Protein AF-0000000086706052 (afdb_homodimer)

Solvent-accessible surface area (backbone atoms only — not comparable to full-atom values): 15128 Å² total; per-residue (Å²): 116,70,63,62,52,41,53,46,50,51,53,48,52,36,67,32,92,38,29,40,37,28,24,38,87,80,41,23,27,74,40,58,23,44,38,38,25,72,51,69,72,46,49,49,87,79,43,56,69,35,41,52,60,76,77,36,67,82,40,58,58,72,64,50,47,55,56,50,47,49,17,51,74,66,67,35,70,39,76,44,44,38,86,81,43,46,46,75,64,90,26,75,38,90,44,82,75,84,50,77,46,89,42,40,25,20,33,39,39,38,38,49,33,54,48,96,84,65,50,48,54,31,35,37,39,38,40,37,79,38,38,59,52,52,49,51,57,56,63,73,98,116,70,64,62,50,42,53,44,52,51,53,47,52,36,67,32,93,40,28,40,38,28,25,39,88,82,40,25,26,73,40,59,23,43,38,37,24,72,51,70,72,48,49,48,86,78,42,57,68,36,42,52,57,76,76,37,68,81,39,58,58,71,65,49,48,55,55,48,47,49,16,52,73,67,67,35,70,40,75,45,44,38,85,80,44,46,46,73,64,91,23,75,38,88,42,85,77,85,43,79,45,89,43,39,27,21,32,40,40,37,36,49,33,55,47,98,83,65,49,50,55,32,35,37,39,37,41,36,80,37,37,61,51,52,50,50,58,56,62,75,97

pLDDT: mean 88.88, std 12.42, range [42.78, 98.25]

Organism: NCBI:txid218936

Secondary structure (DSSP, 8-state):
-HHHHHHHHHHHHHH-SSEEEEEETT-BEEEE-HHHHHHH---HHHHTTSBHHHH-TTS-HHHHHHHHHHHHHH---EEE-TTT-S-SS------SSS---SS--EEEEEEEEE-TTS-EEEEEEEEEE-HHHHHHHHH--/-HHHHHHHHHHHHHH-SSEEEEEETT-BEEEE-HHHHHHH---HHHHTTSBHHHH-TTS-HHHHHHHHHHHHHH---EEE-TTT-S-SS------SSS---SS--EEEEEEEEE-TTS-EEEEEEEEEE-HHHHHHHHH--

Sequence (282 aa):
MEIREFHWLMNIIQNLDVGLVILDTDYRIRVWNGFMESHSGRLTHEVQGGSLFELFPEVDRKWFERKANMVFKLNNRAFSTWEQKPYLLRFSNYRPITGAAPHMYQNLTLVPLADFNGEVTHIAIMIYDVTDEAMLASGKQMEIREFHWLMNIIQNLDVGLVILDTDYRIRVWNGFMESHSGRLTHEVQGGSLFELFPEVDRKWFERKANMVFKLNNRAFSTWEQKPYLLRFSNYRPITGAAPHMYQNLTLVPLADFNGEVTHIAIMIYDVTDEAMLASGKQ

Radius of gyration: 19.05 Å; Cα contacts (8 Å, |Δi|>4): 510; chains: 2; bounding box: 52×51×39 Å

Structure (mmCIF, N/CA/C/O backbone):
data_AF-0000000086706052-model_v1
#
loop_
_entity.id
_entity.type
_entity.pdbx_description
1 polymer 'PAS domain-containing protein'
#
loop_
_atom_site.group_PDB
_atom_site.id
_atom_site.type_symbol
_atom_site.label_atom_id
_atom_site.label_alt_id
_atom_site.label_comp_id
_atom_site.label_asym_id
_atom_site.label_entity_id
_atom_site.label_seq_id
_atom_site.pdbx_PDB_ins_code
_atom_site.Cartn_x
_atom_site.Cartn_y
_atom_site.Cartn_z
_atom_site.occupancy
_atom_site.B_iso_or_equiv
_atom_site.auth_seq_id
_atom_site.auth_comp_id
_atom_site.auth_asym_id
_atom_site.auth_atom_id
_atom_site.pdbx_PDB_model_num
ATOM 1 N N . MET A 1 1 ? -22.672 4.977 3.34 1 50.28 1 MET A N 1
ATOM 2 C CA . MET A 1 1 ? -21.344 5.258 3.889 1 50.28 1 MET A CA 1
ATOM 3 C C . MET A 1 1 ? -20.344 4.199 3.451 1 50.28 1 MET A C 1
ATOM 5 O O . MET A 1 1 ? -19.234 4.527 3.043 1 50.28 1 MET A O 1
ATOM 9 N N . GLU A 1 2 ? -20.906 2.939 3.217 1 64.88 2 GLU A N 1
ATOM 10 C CA . GLU A 1 2 ? -20.078 1.762 2.984 1 64.88 2 GLU A CA 1
ATOM 11 C C . GLU A 1 2 ? -19.578 1.712 1.542 1 64.88 2 GLU A C 1
ATOM 13 O O . GLU A 1 2 ? -18.406 1.415 1.292 1 64.88 2 GLU A O 1
ATOM 18 N N . ILE A 1 3 ? -20.469 2.379 0.673 1 66.19 3 ILE A N 1
ATOM 19 C CA . ILE A 1 3 ? -20.125 2.264 -0.741 1 66.19 3 ILE A CA 1
ATOM 20 C C . ILE A 1 3 ? -19.031 3.277 -1.094 1 66.19 3 ILE A C 1
ATOM 22 O O . ILE A 1 3 ? -18.094 2.963 -1.835 1 66.19 3 ILE A O 1
ATOM 26 N N . ARG A 1 4 ? -19.203 4.469 -0.523 1 75.81 4 ARG A N 1
ATOM 27 C CA . ARG A 1 4 ? -18.219 5.516 -0.789 1 75.81 4 ARG A CA 1
ATOM 28 C C . ARG A 1 4 ? -16.844 5.109 -0.292 1 75.81 4 ARG A C 1
ATOM 30 O O . ARG A 1 4 ? -15.836 5.305 -0.989 1 75.81 4 ARG A O 1
ATOM 37 N N . GLU A 1 5 ? -16.797 4.516 0.847 1 77.94 5 GLU A N 1
ATOM 38 C CA . GLU A 1 5 ? -15.531 4.078 1.436 1 77.94 5 GLU A CA 1
ATOM 39 C C . GLU A 1 5 ? -14.875 2.992 0.587 1 77.94 5 GLU A C 1
ATOM 41 O O . GLU A 1 5 ? -13.648 2.963 0.449 1 77.94 5 GLU A O 1
ATOM 46 N N . PHE A 1 6 ? -15.797 2.227 0.027 1 81 6 PHE A N 1
ATOM 47 C CA . PHE A 1 6 ? -15.273 1.171 -0.831 1 81 6 PHE A CA 1
ATOM 48 C C . PHE A 1 6 ? -14.602 1.759 -2.066 1 81 6 PHE A C 1
ATOM 50 O O . PHE A 1 6 ? -13.523 1.312 -2.465 1 81 6 PHE A O 1
ATOM 57 N N . HIS A 1 7 ? -15.219 2.715 -2.623 1 82.38 7 HIS A N 1
ATOM 58 C CA . HIS A 1 7 ? -14.68 3.363 -3.812 1 82.38 7 HIS A CA 1
ATOM 59 C C . HIS A 1 7 ? -13.336 4.02 -3.52 1 82.38 7 HIS A C 1
ATOM 61 O O . HIS A 1 7 ? -12.398 3.904 -4.312 1 82.38 7 HIS A O 1
ATOM 67 N N . TRP A 1 8 ? -13.203 4.629 -2.377 1 85.25 8 TRP A N 1
ATOM 68 C CA . TRP A 1 8 ? -11.953 5.266 -1.967 1 85.25 8 TRP A CA 1
ATOM 69 C C . TRP A 1 8 ? -10.844 4.23 -1.806 1 85.25 8 TRP A C 1
ATOM 71 O O . TRP A 1 8 ? -9.711 4.453 -2.236 1 85.25 8 TRP A O 1
ATOM 81 N N . LEU A 1 9 ? -11.258 3.143 -1.168 1 85.44 9 LEU A N 1
ATOM 82 C CA . LEU A 1 9 ? -10.258 2.113 -0.885 1 85.44 9 LEU A CA 1
ATOM 83 C C . LEU A 1 9 ? -9.734 1.495 -2.178 1 85.44 9 LEU A C 1
ATOM 85 O O . LEU A 1 9 ? -8.539 1.248 -2.311 1 85.44 9 LEU A O 1
ATOM 89 N N . MET A 1 10 ? -10.641 1.321 -3.062 1 85.06 10 MET A N 1
ATOM 90 C CA . MET A 1 10 ? -10.25 0.758 -4.352 1 85.06 10 MET A CA 1
ATOM 91 C C . MET A 1 10 ? -9.336 1.716 -5.105 1 85.06 10 MET A C 1
ATOM 93 O O . MET A 1 10 ? -8.359 1.29 -5.727 1 85.06 10 MET A O 1
ATOM 97 N N . ASN A 1 11 ? -9.703 2.99 -5.07 1 86.88 11 ASN A N 1
ATOM 98 C CA . ASN A 1 11 ? -8.867 4 -5.711 1 86.88 11 ASN A CA 1
ATOM 99 C C . ASN A 1 11 ? -7.465 4.023 -5.113 1 86.88 11 ASN A C 1
ATOM 101 O O . ASN A 1 11 ? -6.477 4.125 -5.844 1 86.88 11 ASN A O 1
ATOM 105 N N . ILE A 1 12 ? -7.391 3.875 -3.883 1 89.31 12 ILE A N 1
ATOM 106 C CA . ILE A 1 12 ? -6.113 3.883 -3.178 1 89.31 12 ILE A CA 1
ATOM 107 C C . ILE A 1 12 ? -5.281 2.68 -3.611 1 89.31 12 ILE A C 1
ATOM 109 O O . ILE A 1 12 ? -4.105 2.822 -3.953 1 89.31 12 ILE A O 1
ATOM 113 N N . ILE A 1 13 ? -5.871 1.521 -3.623 1 89.81 13 ILE A N 1
ATOM 114 C CA . ILE A 1 13 ? -5.195 0.276 -3.973 1 89.81 13 ILE A CA 1
ATOM 115 C C . ILE A 1 13 ? -4.652 0.364 -5.398 1 89.81 13 ILE A C 1
ATOM 117 O O . ILE A 1 13 ? -3.547 -0.104 -5.676 1 89.81 13 ILE A O 1
ATOM 121 N N . GLN A 1 14 ? -5.426 1.004 -6.219 1 88.62 14 GLN A N 1
ATOM 122 C CA . GLN A 1 14 ? -5.035 1.101 -7.621 1 88.62 14 GLN A CA 1
ATOM 123 C C . GLN A 1 14 ? -3.848 2.041 -7.801 1 88.62 14 GLN A C 1
ATOM 125 O O . GLN A 1 14 ? -3.055 1.877 -8.727 1 88.62 14 GLN A O 1
ATOM 130 N N . ASN A 1 15 ? -3.65 2.959 -6.891 1 88.12 15 ASN A N 1
ATOM 131 C CA . ASN A 1 15 ? -2.627 3.986 -7.055 1 88.12 15 ASN A CA 1
ATOM 132 C C . ASN A 1 15 ? -1.422 3.725 -6.156 1 88.12 15 ASN A C 1
ATOM 134 O O . ASN A 1 15 ? -0.45 4.48 -6.176 1 88.12 15 ASN A O 1
ATOM 138 N N . LEU A 1 16 ? -1.465 2.672 -5.453 1 90.81 16 LEU A N 1
ATOM 139 C CA . LEU A 1 16 ? -0.395 2.287 -4.539 1 90.81 16 LEU A CA 1
ATOM 140 C C . LEU A 1 16 ? 0.864 1.899 -5.309 1 90.81 16 LEU A C 1
ATOM 142 O O . LEU A 1 16 ? 0.786 1.213 -6.328 1 90.81 16 LEU A O 1
ATOM 146 N N . ASP A 1 17 ? 2.043 2.387 -4.848 1 91.5 17 ASP A N 1
ATOM 147 C CA . ASP A 1 17 ? 3.303 1.962 -5.449 1 91.5 17 ASP A CA 1
ATOM 148 C C . ASP A 1 17 ? 3.766 0.629 -4.863 1 91.5 17 ASP A C 1
ATOM 150 O O . ASP A 1 17 ? 4.938 0.475 -4.508 1 91.5 17 ASP A O 1
ATOM 154 N N . VAL A 1 18 ? 2.939 -0.199 -4.539 1 94.94 18 VAL A N 1
ATOM 155 C CA . VAL A 1 18 ? 3.098 -1.585 -4.109 1 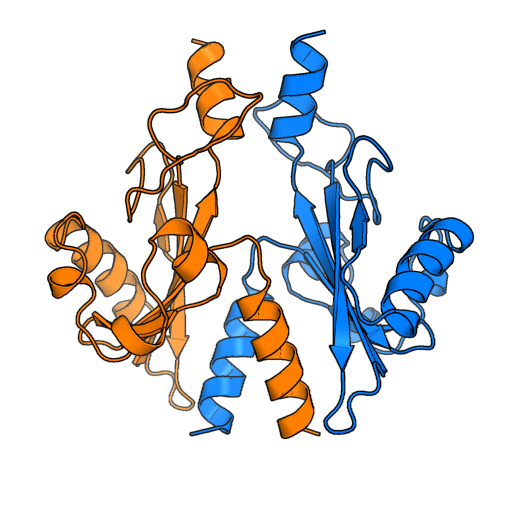94.94 18 VAL A CA 1
ATOM 156 C C . VAL A 1 18 ? 2.234 -2.498 -4.977 1 94.94 18 VAL A C 1
ATOM 158 O O . VAL A 1 18 ? 1.059 -2.211 -5.215 1 94.94 18 VAL A O 1
ATOM 161 N N . GLY A 1 19 ? 2.82 -3.475 -5.516 1 96.25 19 GLY A N 1
ATOM 162 C CA . GLY A 1 19 ? 2.014 -4.43 -6.254 1 96.25 19 GLY A CA 1
ATOM 163 C C . GLY A 1 19 ? 1.03 -5.184 -5.383 1 96.25 19 GLY A C 1
ATOM 164 O O . GLY A 1 19 ? 1.366 -5.59 -4.266 1 96.25 19 GLY A O 1
ATOM 165 N N . LEU A 1 20 ? -0.115 -5.359 -5.859 1 96.38 20 LEU A N 1
ATOM 166 C CA . LEU A 1 20 ? -1.126 -6.109 -5.121 1 96.38 20 LEU A CA 1
ATOM 167 C C . LEU A 1 20 ? -1.818 -7.121 -6.027 1 96.38 20 LEU A C 1
ATOM 169 O O . LEU A 1 20 ? -2.385 -6.754 -7.059 1 96.38 20 LEU A O 1
ATOM 173 N N . VAL A 1 21 ? -1.772 -8.336 -5.586 1 97.12 21 VAL A N 1
ATOM 174 C CA . VAL A 1 21 ? -2.479 -9.445 -6.23 1 97.12 21 VAL A CA 1
ATOM 175 C C . VAL A 1 21 ? -3.295 -10.211 -5.195 1 97.12 21 VAL A C 1
ATOM 177 O O . VAL A 1 21 ? -2.785 -10.555 -4.125 1 97.12 21 VAL A O 1
ATOM 180 N N . ILE A 1 22 ? -4.52 -10.406 -5.48 1 95.88 22 ILE A N 1
ATOM 181 C CA . ILE A 1 22 ? -5.336 -11.266 -4.625 1 95.88 22 ILE A CA 1
ATOM 182 C C . ILE A 1 22 ? -5.672 -12.555 -5.367 1 95.88 22 ILE A C 1
ATOM 184 O O . ILE A 1 22 ? -6.121 -12.516 -6.516 1 95.88 22 ILE A O 1
ATOM 188 N N . LEU A 1 23 ? -5.449 -13.641 -4.719 1 97.06 23 LEU A N 1
ATOM 189 C CA . LEU A 1 23 ? -5.719 -14.961 -5.289 1 97.06 23 LEU A CA 1
ATOM 190 C C . LEU A 1 23 ? -6.738 -15.719 -4.445 1 97.06 23 LEU A C 1
ATOM 192 O O . LEU A 1 23 ? -6.75 -15.594 -3.219 1 97.06 23 LEU A O 1
ATOM 196 N N . ASP A 1 24 ? -7.547 -16.453 -5.129 1 95.31 24 ASP A N 1
ATOM 197 C CA . ASP A 1 24 ? -8.375 -17.406 -4.395 1 95.31 24 ASP A CA 1
ATOM 198 C C . ASP A 1 24 ? -7.613 -18.719 -4.141 1 95.31 24 ASP A C 1
ATOM 200 O O . ASP A 1 24 ? -6.41 -18.797 -4.402 1 95.31 24 ASP A O 1
ATOM 204 N N . THR A 1 25 ? -8.258 -19.75 -3.613 1 94.81 25 THR A N 1
ATOM 205 C CA . THR A 1 25 ? -7.617 -21 -3.201 1 94.81 25 THR A CA 1
ATOM 206 C C . THR A 1 25 ? -7.148 -21.797 -4.418 1 94.81 25 THR A C 1
ATOM 208 O O . THR A 1 25 ? -6.34 -22.703 -4.289 1 94.81 25 THR A O 1
ATOM 211 N N . ASP A 1 26 ? -7.664 -21.438 -5.605 1 96.88 26 ASP A N 1
ATOM 212 C CA . ASP A 1 26 ? -7.238 -22.094 -6.84 1 96.88 26 ASP A CA 1
ATOM 213 C C . ASP A 1 26 ? -6.176 -21.266 -7.559 1 96.88 26 ASP A C 1
ATOM 215 O O . ASP A 1 26 ? -5.867 -21.516 -8.727 1 96.88 26 ASP A O 1
ATOM 219 N N . TYR A 1 27 ? -5.688 -20.234 -6.918 1 97.88 27 TYR A N 1
ATOM 220 C CA . TYR A 1 27 ? -4.633 -19.359 -7.41 1 97.88 27 TYR A CA 1
ATOM 221 C C . TYR A 1 27 ? -5.09 -18.594 -8.648 1 97.88 27 TYR A C 1
ATOM 223 O O . TYR A 1 27 ? -4.297 -18.344 -9.555 1 97.88 27 TYR A O 1
ATOM 231 N N . ARG A 1 28 ? -6.406 -18.344 -8.664 1 97.94 28 ARG A N 1
ATOM 232 C CA . ARG A 1 28 ? -6.941 -17.453 -9.695 1 97.94 28 ARG A CA 1
ATOM 233 C C . ARG A 1 28 ? -6.906 -16 -9.242 1 97.94 28 ARG A C 1
ATOM 235 O O . ARG A 1 28 ? -7.219 -15.695 -8.094 1 97.94 28 ARG A O 1
ATOM 242 N N . ILE A 1 29 ? -6.586 -15.164 -10.133 1 97.69 29 ILE A N 1
ATOM 243 C CA . ILE A 1 29 ? -6.379 -13.75 -9.836 1 97.69 29 ILE A CA 1
ATOM 244 C C . ILE A 1 29 ? -7.727 -13.055 -9.68 1 97.69 29 ILE A C 1
ATOM 246 O O . ILE A 1 29 ? -8.57 -13.109 -10.57 1 97.69 29 ILE A O 1
ATOM 250 N N . ARG A 1 30 ? -7.875 -12.367 -8.57 1 94 30 ARG A N 1
ATOM 251 C CA . ARG A 1 30 ? -9.117 -11.656 -8.281 1 94 30 ARG A CA 1
ATOM 252 C C . ARG A 1 30 ? -8.906 -10.148 -8.305 1 94 30 ARG A C 1
ATOM 254 O O . ARG A 1 30 ? -9.82 -9.391 -8.641 1 94 30 ARG A O 1
ATOM 261 N N . VAL A 1 31 ? -7.773 -9.781 -7.891 1 92.88 31 VAL A N 1
ATOM 262 C CA . VAL A 1 31 ? -7.391 -8.375 -7.934 1 92.88 31 VAL A CA 1
ATOM 263 C C . VAL A 1 31 ? -5.992 -8.242 -8.539 1 92.88 31 VAL A C 1
ATOM 265 O O . VAL A 1 31 ? -5.109 -9.055 -8.266 1 92.88 31 VAL A O 1
ATOM 268 N N . TRP A 1 32 ? -5.883 -7.32 -9.352 1 95.94 32 TRP A N 1
ATOM 269 C CA . TRP A 1 32 ? -4.672 -6.906 -10.062 1 95.94 32 TRP A CA 1
ATOM 270 C C . TRP A 1 32 ? -4.57 -5.387 -10.117 1 95.94 32 TRP A C 1
ATOM 272 O O . TRP A 1 32 ? -5.281 -4.738 -10.891 1 95.94 32 TRP A O 1
ATOM 282 N N . ASN A 1 33 ? -3.725 -4.809 -9.227 1 95.44 33 ASN A N 1
ATOM 283 C CA . ASN A 1 33 ? -3.824 -3.357 -9.094 1 95.44 33 ASN A CA 1
ATOM 284 C C . ASN A 1 33 ? -2.99 -2.637 -10.148 1 95.44 33 ASN A C 1
ATOM 286 O O . ASN A 1 33 ? -2.342 -3.275 -10.977 1 95.44 33 ASN A O 1
ATOM 290 N N . GLY A 1 34 ? -3.016 -1.374 -10.219 1 94.56 34 GLY A N 1
ATOM 291 C CA . GLY A 1 34 ? -2.377 -0.543 -11.227 1 94.56 34 GLY A CA 1
ATOM 292 C C . GLY A 1 34 ? -0.88 -0.772 -11.32 1 94.56 34 GLY A C 1
ATOM 293 O O . GLY A 1 34 ? -0.325 -0.81 -12.422 1 94.56 34 GLY A O 1
ATOM 294 N N . PHE A 1 35 ? -0.242 -0.921 -10.195 1 94.38 35 PHE A N 1
ATOM 295 C CA . PHE A 1 35 ? 1.182 -1.236 -10.172 1 94.38 35 PHE A CA 1
ATOM 296 C C . PHE A 1 35 ? 1.474 -2.486 -10.992 1 94.38 35 PHE A C 1
ATOM 298 O O . PHE A 1 35 ? 2.404 -2.5 -11.805 1 94.38 35 PHE A O 1
ATOM 305 N N . MET A 1 36 ? 0.649 -3.48 -10.766 1 96.56 36 MET A N 1
ATOM 306 C CA . MET A 1 36 ? 0.824 -4.734 -11.492 1 96.56 36 MET A CA 1
ATOM 307 C C . MET A 1 36 ? 0.604 -4.523 -12.984 1 96.56 36 MET A C 1
ATOM 309 O O . MET A 1 36 ? 1.358 -5.047 -13.812 1 96.56 36 MET A O 1
ATOM 313 N N . GLU A 1 37 ? -0.354 -3.797 -13.359 1 95.88 37 GLU A N 1
ATOM 314 C CA . GLU A 1 37 ? -0.607 -3.508 -14.766 1 95.88 37 GLU A CA 1
ATOM 315 C C . GLU A 1 37 ? 0.589 -2.814 -15.414 1 95.88 37 GLU A C 1
ATOM 317 O O . GLU A 1 37 ? 1.057 -3.23 -16.469 1 95.88 37 GLU A O 1
ATOM 322 N N . SER A 1 38 ? 1.071 -1.844 -14.75 1 93.31 38 SER A N 1
ATOM 323 C CA . SER A 1 38 ? 2.133 -0.998 -15.289 1 93.31 38 SER A CA 1
ATOM 324 C C . SER A 1 38 ? 3.434 -1.776 -15.445 1 93.31 38 SER A C 1
ATOM 326 O O . SER A 1 38 ? 4.168 -1.577 -16.406 1 93.31 38 SER A O 1
ATOM 328 N N . HIS A 1 39 ? 3.676 -2.684 -14.5 1 94.12 39 HIS A N 1
ATOM 329 C CA . HIS A 1 39 ? 4.98 -3.332 -14.484 1 94.12 39 HIS A CA 1
ATOM 330 C C . HIS A 1 39 ? 4.953 -4.648 -15.258 1 94.12 39 HIS A C 1
ATOM 332 O O . HIS A 1 39 ? 5.969 -5.066 -15.82 1 94.12 39 HIS A O 1
ATOM 338 N N . SER A 1 40 ? 3.867 -5.293 -15.234 1 94.25 40 SER A N 1
ATOM 339 C CA . SER A 1 40 ? 3.795 -6.578 -15.922 1 94.25 40 SER A CA 1
ATOM 340 C C . SER A 1 40 ? 3.408 -6.395 -17.391 1 94.25 40 SER A C 1
ATOM 342 O O . SER A 1 40 ? 3.586 -7.309 -18.203 1 94.25 40 SER A O 1
ATOM 344 N N . GLY A 1 41 ? 2.75 -5.258 -17.734 1 93.06 41 GLY A N 1
ATOM 345 C CA . GLY A 1 41 ? 2.234 -5.023 -19.062 1 93.06 41 GLY A CA 1
ATOM 346 C C . GLY A 1 41 ? 0.909 -5.719 -19.328 1 93.06 41 GLY A C 1
ATOM 347 O O . GLY A 1 41 ? 0.435 -5.758 -20.469 1 93.06 41 GLY A O 1
ATOM 348 N N . ARG A 1 42 ? 0.352 -6.336 -18.328 1 95.56 42 ARG A N 1
ATOM 349 C CA . ARG A 1 42 ? -0.934 -7.016 -18.438 1 95.56 42 ARG A CA 1
ATOM 350 C C . ARG A 1 42 ? -2.037 -6.227 -17.734 1 95.56 42 ARG A C 1
ATOM 352 O O . ARG A 1 42 ? -1.92 -5.891 -16.562 1 95.56 42 ARG A O 1
ATOM 359 N N . LEU A 1 43 ? -3.066 -6 -18.469 1 96.44 43 LEU A N 1
ATOM 360 C CA . LEU A 1 43 ? -4.199 -5.27 -17.906 1 96.44 43 LEU A CA 1
ATOM 361 C C . LEU A 1 43 ? -5.062 -6.18 -17.047 1 96.44 43 LEU A C 1
ATOM 363 O O . LEU A 1 43 ? -5.062 -7.398 -17.234 1 96.44 43 LEU A O 1
ATOM 367 N N . THR A 1 44 ? -5.801 -5.531 -16.172 1 94.62 44 THR A N 1
ATOM 368 C CA . THR A 1 44 ? -6.664 -6.262 -15.25 1 94.62 44 THR A CA 1
ATOM 369 C C . THR A 1 44 ? -7.598 -7.199 -16 1 94.62 44 THR A C 1
ATOM 371 O O . THR A 1 44 ? -7.73 -8.375 -15.648 1 94.62 44 THR A O 1
ATOM 374 N N . HIS A 1 45 ? -8.227 -6.734 -17 1 95.06 45 HIS A N 1
ATOM 375 C CA . HIS A 1 45 ? -9.227 -7.52 -17.719 1 95.06 45 HIS A CA 1
ATOM 376 C C . HIS A 1 45 ? -8.586 -8.711 -18.422 1 95.06 45 HIS A C 1
ATOM 378 O O . HIS A 1 45 ? -9.281 -9.68 -18.75 1 95.06 45 HIS A O 1
ATOM 384 N N . GLU A 1 46 ? -7.25 -8.703 -18.672 1 96.69 46 GLU A N 1
ATOM 385 C CA . GLU A 1 46 ? -6.535 -9.797 -19.328 1 96.69 46 GLU A CA 1
ATOM 386 C C . GLU A 1 46 ? -6.188 -10.898 -18.328 1 96.69 46 GLU A C 1
ATOM 388 O O . GLU A 1 46 ? -5.922 -12.039 -18.734 1 96.69 46 GLU A O 1
ATOM 393 N N . VAL A 1 47 ? -6.152 -10.492 -17.031 1 97.19 47 VAL A N 1
ATOM 394 C CA . VAL A 1 47 ? -5.605 -11.469 -16.094 1 97.19 47 VAL A CA 1
ATOM 395 C C . VAL A 1 47 ? -6.68 -11.883 -15.094 1 97.19 47 VAL A C 1
ATOM 397 O O . VAL A 1 47 ? -6.555 -12.922 -14.438 1 97.19 47 VAL A O 1
ATOM 400 N N . GLN A 1 48 ? -7.719 -11.133 -14.977 1 96.31 48 GLN A N 1
ATOM 401 C CA . GLN A 1 48 ? -8.75 -11.383 -13.984 1 96.31 48 GLN A CA 1
ATOM 402 C C . GLN A 1 48 ? -9.391 -12.758 -14.18 1 96.31 48 GLN A C 1
ATOM 404 O O . GLN A 1 48 ? -9.812 -13.094 -15.289 1 96.31 48 GLN A O 1
ATOM 409 N N . GLY A 1 49 ? -9.414 -13.508 -13.148 1 96.38 49 GLY A N 1
ATOM 410 C CA . GLY A 1 49 ? -10.031 -14.828 -13.195 1 96.38 49 GLY A CA 1
ATOM 411 C C . GLY A 1 49 ? -9.086 -15.898 -13.703 1 96.38 49 GLY A C 1
ATOM 412 O O . GLY A 1 49 ? -9.367 -17.094 -13.578 1 96.38 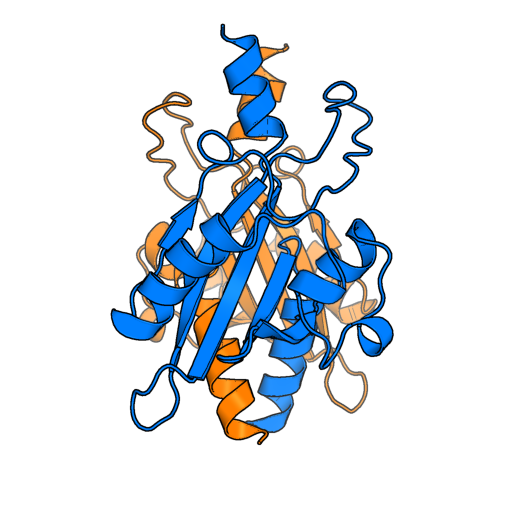49 GLY A O 1
ATOM 413 N N . GLY A 1 50 ? -7.98 -15.531 -14.258 1 97.5 50 GLY A N 1
ATOM 414 C CA . GLY A 1 50 ? -7.004 -16.484 -14.773 1 97.5 50 GLY A CA 1
ATOM 415 C C . GLY A 1 50 ? -6.098 -17.047 -13.695 1 97.5 50 GLY A C 1
ATOM 416 O O . GLY A 1 50 ? -6.008 -16.5 -12.602 1 97.5 50 GLY A O 1
ATOM 417 N N . SER A 1 51 ? -5.453 -18.172 -14.047 1 98 51 SER A N 1
ATOM 418 C CA . SER A 1 51 ? -4.488 -18.812 -13.156 1 98 51 SER A CA 1
ATOM 419 C C . SER A 1 51 ? -3.164 -18.047 -13.148 1 98 51 SER A C 1
ATOM 421 O O . SER A 1 51 ? -2.588 -17.781 -14.203 1 98 51 SER A O 1
ATOM 423 N N . LEU A 1 52 ? -2.709 -17.734 -11.922 1 98.25 52 LEU A N 1
ATOM 424 C CA . LEU A 1 52 ? -1.417 -17.062 -11.781 1 98.25 52 LEU A CA 1
ATOM 425 C C . LEU A 1 52 ? -0.335 -17.828 -12.547 1 98.25 52 LEU A C 1
ATOM 427 O O . LEU A 1 52 ? 0.447 -17.219 -13.289 1 98.25 52 LEU A O 1
ATOM 431 N N . PHE A 1 53 ? -0.401 -19.172 -12.508 1 97.94 53 PHE A N 1
ATOM 432 C CA . PHE A 1 53 ? 0.665 -20.016 -13.039 1 97.94 53 PHE A CA 1
ATOM 433 C C . PHE A 1 53 ? 0.545 -20.141 -14.555 1 97.94 53 PHE A C 1
ATOM 435 O O . PHE A 1 53 ? 1.554 -20.25 -15.258 1 97.94 53 PHE A O 1
ATOM 442 N N . GLU A 1 54 ? -0.658 -20.125 -15.031 1 97.56 54 GLU A N 1
ATOM 443 C CA . GLU A 1 54 ? -0.86 -20.203 -16.469 1 97.56 54 GLU A CA 1
ATOM 444 C C . GLU A 1 54 ? -0.504 -18.875 -17.156 1 97.56 54 GLU A C 1
ATOM 446 O O . GLU A 1 54 ? 0.098 -18.875 -18.234 1 97.56 54 GLU A O 1
ATOM 451 N N . LEU A 1 55 ? -0.793 -17.844 -16.516 1 97.44 55 LEU A N 1
ATOM 452 C CA . LEU A 1 55 ? -0.575 -16.516 -17.094 1 97.44 55 LEU A CA 1
ATOM 453 C C . LEU A 1 55 ? 0.886 -16.094 -16.953 1 97.44 55 LEU A C 1
ATOM 455 O O . LEU A 1 55 ? 1.399 -15.344 -17.781 1 97.44 55 LEU A O 1
ATOM 459 N N . PHE A 1 56 ? 1.518 -16.562 -15.93 1 97.75 56 PHE A N 1
ATOM 460 C CA . PHE A 1 56 ? 2.906 -16.219 -15.656 1 97.75 56 PHE A CA 1
ATOM 461 C C . PHE A 1 56 ? 3.725 -17.469 -15.344 1 97.75 56 PHE A C 1
ATOM 463 O O . PHE A 1 56 ? 4.082 -17.703 -14.195 1 97.75 56 PHE A O 1
ATOM 470 N N . PRO A 1 57 ? 4.113 -18.141 -16.375 1 96.88 57 PRO A N 1
ATOM 471 C CA . PRO A 1 57 ? 4.836 -19.391 -16.203 1 96.88 57 PRO A CA 1
ATOM 472 C C . PRO A 1 57 ? 6.199 -19.219 -15.547 1 96.88 57 PRO A C 1
ATOM 474 O O . PRO A 1 57 ? 6.809 -20.188 -15.094 1 96.88 57 PRO A O 1
ATOM 477 N N . GLU A 1 58 ? 6.719 -18.031 -15.422 1 96 58 GLU A N 1
ATOM 478 C CA . GLU A 1 58 ? 8 -17.75 -14.781 1 96 58 GLU A CA 1
ATOM 479 C C . GLU A 1 58 ? 7.918 -17.953 -13.273 1 96 58 GLU A C 1
ATOM 481 O O . GLU A 1 58 ? 8.945 -18.047 -12.594 1 96 58 GLU A O 1
ATOM 486 N N . VAL A 1 59 ? 6.723 -17.969 -12.742 1 97.19 59 VAL A N 1
ATOM 487 C CA . VAL A 1 59 ? 6.543 -18.172 -11.312 1 97.19 59 VAL A CA 1
ATOM 488 C C . VAL A 1 59 ? 6.902 -19.609 -10.945 1 97.19 59 VAL A C 1
ATOM 490 O O . VAL A 1 59 ? 6.449 -20.562 -11.594 1 97.19 59 VAL A O 1
ATOM 493 N N . ASP A 1 60 ? 7.73 -19.719 -9.969 1 96.94 60 ASP A N 1
ATOM 494 C CA . ASP A 1 60 ? 8.016 -21.031 -9.414 1 96.94 60 ASP A CA 1
ATOM 495 C C . ASP A 1 60 ? 6.816 -21.578 -8.633 1 96.94 60 ASP A C 1
ATOM 497 O O . ASP A 1 60 ? 6.648 -21.266 -7.449 1 96.94 60 ASP A O 1
ATOM 501 N N . ARG A 1 61 ? 6.062 -22.422 -9.305 1 97.12 61 ARG A N 1
ATOM 502 C CA . ARG A 1 61 ? 4.789 -22.875 -8.75 1 97.12 61 ARG A CA 1
ATOM 503 C C . ARG A 1 61 ? 4.992 -23.609 -7.434 1 97.12 61 ARG A C 1
ATOM 505 O O . ARG A 1 61 ? 4.297 -23.344 -6.453 1 97.12 61 ARG A O 1
ATOM 512 N N . LYS A 1 62 ? 5.879 -24.516 -7.441 1 97.25 62 LYS A N 1
ATOM 513 C CA . LYS A 1 62 ? 6.109 -25.312 -6.246 1 97.25 62 LYS A CA 1
ATOM 514 C C . LYS A 1 62 ? 6.488 -24.438 -5.055 1 97.25 62 LYS A C 1
ATOM 516 O O . LYS A 1 62 ? 5.93 -24.578 -3.967 1 97.25 62 LYS A O 1
ATOM 521 N N . TRP A 1 63 ? 7.398 -23.594 -5.242 1 97.06 63 TRP A N 1
ATOM 522 C CA . TRP A 1 63 ? 7.84 -22.688 -4.188 1 97.06 63 TRP A CA 1
ATOM 523 C C . TRP A 1 63 ? 6.684 -21.828 -3.697 1 97.06 63 TRP A C 1
ATOM 525 O O . TRP A 1 63 ? 6.465 -21.703 -2.49 1 97.06 63 TRP A O 1
ATOM 535 N N . PHE A 1 64 ? 5.961 -21.25 -4.645 1 97.88 64 PHE A N 1
ATOM 536 C CA . PHE A 1 64 ? 4.887 -20.328 -4.293 1 97.88 64 PHE A CA 1
ATOM 537 C C . PHE A 1 64 ? 3.771 -21.062 -3.549 1 97.88 64 PHE A C 1
ATOM 539 O O . PHE A 1 64 ? 3.24 -20.547 -2.559 1 97.88 64 PHE A O 1
ATOM 546 N N . GLU A 1 65 ? 3.422 -22.203 -4.039 1 97.12 65 GLU A N 1
ATOM 547 C CA . GLU A 1 65 ? 2.371 -22.984 -3.396 1 97.12 65 GLU A CA 1
ATOM 548 C C . GLU A 1 65 ? 2.734 -23.312 -1.95 1 97.12 65 GLU A C 1
ATOM 550 O O . GLU A 1 65 ? 1.873 -23.297 -1.069 1 97.12 65 GLU A O 1
ATOM 555 N N . ARG A 1 66 ? 3.955 -23.625 -1.742 1 95.5 66 ARG A N 1
ATOM 556 C CA . ARG A 1 66 ? 4.398 -23.906 -0.379 1 95.5 66 ARG A CA 1
ATOM 557 C C . ARG A 1 66 ? 4.188 -22.688 0.523 1 95.5 66 ARG A C 1
ATOM 559 O O . ARG A 1 66 ? 3.65 -22.812 1.625 1 95.5 66 ARG A O 1
ATOM 566 N N . LYS A 1 67 ? 4.629 -21.562 0.094 1 95.94 67 LYS A N 1
ATOM 567 C CA . LYS A 1 67 ? 4.477 -20.328 0.865 1 95.94 67 LYS A CA 1
ATOM 568 C C . LYS A 1 67 ? 3.004 -19.984 1.069 1 95.94 67 LYS A C 1
ATOM 570 O O . LYS A 1 67 ? 2.588 -19.656 2.18 1 95.94 67 LYS A O 1
ATOM 575 N N . ALA A 1 68 ? 2.232 -20.094 -0.014 1 96.75 68 ALA A N 1
ATOM 576 C CA . ALA A 1 68 ? 0.816 -19.734 0.014 1 96.75 68 ALA A CA 1
ATOM 577 C C . ALA A 1 68 ? 0.027 -20.703 0.897 1 96.75 68 ALA A C 1
ATOM 579 O O . ALA A 1 68 ? -0.887 -20.281 1.614 1 96.75 68 ALA A O 1
ATOM 580 N N . ASN A 1 69 ? 0.333 -21.938 0.742 1 95 69 ASN A N 1
ATOM 581 C CA . ASN A 1 69 ? -0.369 -22.953 1.528 1 95 69 ASN A CA 1
ATOM 582 C C . ASN A 1 69 ? -0.217 -22.703 3.025 1 95 69 ASN A C 1
ATOM 584 O O . ASN A 1 69 ? -1.159 -22.906 3.793 1 95 69 ASN A O 1
ATOM 588 N N . MET A 1 70 ? 0.992 -22.312 3.373 1 93.69 70 MET A N 1
ATOM 589 C CA . MET A 1 70 ? 1.226 -21.984 4.777 1 93.69 70 MET A CA 1
ATOM 590 C C . MET A 1 70 ? 0.316 -20.844 5.227 1 93.69 70 MET A C 1
ATOM 592 O O . MET A 1 70 ? -0.199 -20.859 6.348 1 93.69 70 MET A O 1
ATOM 596 N N . VAL A 1 71 ? 0.084 -19.922 4.391 1 95.19 71 VAL A N 1
ATOM 597 C CA . VAL A 1 71 ? -0.763 -18.781 4.691 1 95.19 71 VAL A CA 1
ATOM 598 C C . VAL A 1 71 ? -2.223 -19.219 4.77 1 95.19 71 VAL A C 1
ATOM 600 O O . VAL A 1 71 ? -2.938 -18.844 5.707 1 95.19 71 VAL A O 1
ATOM 603 N N . PHE A 1 72 ? -2.697 -20.062 3.857 1 93.69 72 PHE A N 1
ATOM 604 C CA . PHE A 1 72 ? -4.07 -20.547 3.826 1 93.69 72 PHE A CA 1
ATOM 605 C C . PHE A 1 72 ? -4.371 -21.391 5.059 1 93.69 72 PHE A C 1
ATOM 607 O O . PHE A 1 72 ? -5.449 -21.281 5.648 1 93.69 72 PHE A O 1
ATOM 614 N N . LYS A 1 73 ? -3.463 -22.188 5.449 1 91.31 73 LYS A N 1
ATOM 615 C CA . LYS A 1 73 ? -3.705 -23.188 6.484 1 91.31 73 LYS A CA 1
ATOM 616 C C . LYS A 1 73 ? -3.518 -22.594 7.879 1 91.31 73 LYS A C 1
ATOM 618 O O . LYS A 1 73 ? -4.273 -22.906 8.797 1 91.31 73 LYS A O 1
ATOM 623 N N . LEU A 1 74 ? -2.477 -21.734 8.047 1 88.75 74 LEU A N 1
ATOM 624 C CA . LEU A 1 74 ? -2.104 -21.281 9.383 1 88.75 74 LEU A CA 1
ATOM 625 C C . LEU A 1 74 ? -2.693 -19.906 9.68 1 88.75 74 LEU A C 1
ATOM 627 O O . LEU A 1 74 ? -2.631 -19.422 10.812 1 88.75 74 LEU A O 1
ATOM 631 N N . ASN A 1 75 ? -3.314 -19.25 8.68 1 88.38 75 ASN A N 1
ATOM 632 C CA . ASN A 1 75 ? -3.92 -17.922 8.828 1 88.38 75 ASN A CA 1
ATOM 633 C C . ASN A 1 75 ? -2.91 -16.906 9.344 1 88.38 75 ASN A C 1
ATOM 635 O O . ASN A 1 75 ? -3.225 -16.094 10.227 1 88.38 75 ASN A O 1
ATOM 639 N N . ASN A 1 76 ? -1.72 -17.125 8.922 1 91 76 ASN A N 1
ATOM 640 C CA . ASN A 1 76 ? -0.647 -16.203 9.266 1 91 76 ASN A CA 1
ATOM 641 C C . ASN A 1 76 ? -0.018 -15.586 8.023 1 91 76 ASN A C 1
ATOM 643 O O . ASN A 1 76 ? -0.066 -16.172 6.941 1 91 76 ASN A O 1
ATOM 647 N N . ARG A 1 77 ? 0.601 -14.516 8.242 1 92.75 77 ARG A N 1
ATOM 648 C CA . ARG A 1 77 ? 1.299 -13.883 7.125 1 92.75 77 ARG A CA 1
ATOM 649 C C . ARG A 1 77 ? 2.604 -14.609 6.812 1 92.75 77 ARG A C 1
ATOM 651 O O . ARG A 1 77 ? 3.203 -15.227 7.695 1 92.75 77 ARG A O 1
ATOM 658 N N . ALA A 1 78 ? 3 -14.555 5.637 1 95.31 78 ALA A N 1
ATOM 659 C CA . ALA A 1 78 ? 4.305 -15.055 5.199 1 95.31 78 ALA A CA 1
ATOM 660 C C . ALA A 1 78 ? 5.094 -13.961 4.484 1 95.31 78 ALA A C 1
ATOM 662 O O . ALA A 1 78 ? 4.512 -13.055 3.881 1 95.31 78 ALA A O 1
ATOM 663 N N . PHE A 1 79 ? 6.387 -14.102 4.629 1 94.44 79 PHE A N 1
ATOM 664 C CA . PHE A 1 79 ? 7.273 -13.109 4.035 1 94.44 79 PHE A CA 1
ATOM 665 C C . PHE A 1 79 ? 8.352 -13.781 3.189 1 94.44 79 PHE A C 1
ATOM 667 O O . PHE A 1 79 ? 8.75 -14.914 3.473 1 94.44 79 PHE A O 1
ATOM 674 N N . SER A 1 80 ? 8.711 -13.102 2.125 1 96.44 80 SER A N 1
ATOM 675 C CA . SER A 1 80 ? 9.875 -13.484 1.332 1 96.44 80 SER A CA 1
ATOM 676 C C . SER A 1 80 ? 10.719 -12.266 0.962 1 96.44 80 SER A C 1
ATOM 678 O O . SER A 1 80 ? 10.195 -11.273 0.457 1 96.44 80 SER A O 1
ATOM 680 N N . THR A 1 81 ? 12.016 -12.32 1.258 1 95.5 81 THR A N 1
ATOM 681 C CA . THR A 1 81 ? 12.914 -11.227 0.92 1 95.5 81 THR A CA 1
ATOM 682 C C . THR A 1 81 ? 13.57 -11.461 -0.434 1 95.5 81 THR A C 1
ATOM 684 O O . THR A 1 81 ? 13.609 -12.594 -0.921 1 95.5 81 THR A O 1
ATOM 687 N N . TRP A 1 82 ? 14.109 -10.352 -0.938 1 93.62 82 TRP A N 1
ATOM 688 C CA . TRP A 1 82 ? 14.773 -10.445 -2.234 1 93.62 82 TRP A CA 1
ATOM 689 C C . TRP A 1 82 ? 15.961 -11.398 -2.164 1 93.62 82 TRP A C 1
ATOM 691 O O . TRP A 1 82 ? 16.359 -11.984 -3.176 1 93.62 82 TRP A O 1
ATOM 701 N N . GLU A 1 83 ? 16.484 -11.57 -0.957 1 93.19 83 GLU A N 1
ATOM 702 C CA . GLU A 1 83 ? 17.609 -12.484 -0.763 1 93.19 83 GLU A CA 1
ATOM 703 C C . GLU A 1 83 ? 17.172 -13.938 -0.946 1 93.19 83 GLU A C 1
ATOM 705 O O . GLU A 1 83 ? 17.953 -14.766 -1.433 1 93.19 83 GLU A O 1
ATOM 710 N N . GLN A 1 84 ? 16.016 -14.273 -0.491 1 93.62 84 GLN A N 1
ATOM 711 C CA . GLN A 1 84 ? 15.484 -15.633 -0.63 1 93.62 84 GLN A CA 1
ATOM 712 C C . GLN A 1 84 ? 15.039 -15.906 -2.064 1 93.62 84 GLN A C 1
ATOM 714 O O . GLN A 1 84 ? 15.375 -16.938 -2.635 1 93.62 84 GLN A O 1
ATOM 719 N N . LYS A 1 85 ? 14.359 -15.062 -2.586 1 94.88 85 LYS A N 1
ATOM 720 C CA . LYS A 1 85 ? 13.867 -15.078 -3.959 1 94.88 85 LYS A CA 1
ATOM 721 C C . LYS A 1 85 ? 13.828 -13.68 -4.551 1 94.88 85 LYS A C 1
ATOM 723 O O . LYS A 1 85 ? 13.109 -12.805 -4.055 1 94.88 85 LYS A O 1
ATOM 728 N N . PRO A 1 86 ? 14.633 -13.445 -5.586 1 94.31 86 PRO A N 1
ATOM 729 C CA . PRO A 1 86 ? 14.82 -12.078 -6.082 1 94.31 86 PRO A CA 1
ATOM 730 C C . PRO A 1 86 ? 13.516 -11.414 -6.5 1 94.31 86 PRO A C 1
ATOM 732 O O . PRO A 1 86 ? 13.375 -10.195 -6.398 1 94.31 86 PRO A O 1
ATOM 735 N N . TYR A 1 87 ? 12.617 -12.195 -7.047 1 96.44 87 TYR A N 1
ATOM 736 C CA . TYR A 1 87 ? 11.352 -11.648 -7.5 1 96.44 87 TYR A CA 1
ATOM 737 C C . TYR A 1 87 ? 10.305 -12.742 -7.652 1 96.44 87 TYR A C 1
ATOM 739 O O . TYR A 1 87 ? 10.641 -13.914 -7.828 1 96.44 87 TYR A O 1
ATOM 747 N N . LEU A 1 88 ? 9.023 -12.383 -7.484 1 97.44 88 LEU A N 1
ATOM 748 C CA . LEU A 1 88 ? 7.93 -13.273 -7.855 1 97.44 88 LEU A CA 1
ATOM 749 C C . LEU A 1 88 ? 7.66 -13.211 -9.352 1 97.44 88 LEU A C 1
ATOM 751 O O . LEU A 1 88 ? 7.605 -14.242 -10.023 1 97.44 88 LEU A O 1
ATOM 755 N N . LEU A 1 89 ? 7.449 -12.023 -9.891 1 96.81 89 LEU A N 1
ATOM 756 C CA . LEU A 1 89 ? 7.328 -11.703 -11.305 1 96.81 89 LEU A CA 1
ATOM 757 C C . LEU A 1 89 ? 8.477 -10.812 -11.766 1 96.81 89 LEU A C 1
ATOM 759 O O . LEU A 1 89 ? 8.836 -9.852 -11.078 1 96.81 89 LEU A O 1
ATOM 763 N N . ARG A 1 90 ? 8.953 -11.117 -12.836 1 94.88 90 ARG A N 1
ATOM 764 C CA . ARG A 1 90 ? 10.109 -10.367 -13.328 1 94.88 90 ARG A CA 1
ATOM 765 C C . ARG A 1 90 ? 9.68 -9.039 -13.945 1 94.88 90 ARG A C 1
ATOM 767 O O . ARG A 1 90 ? 9.148 -9.008 -15.055 1 94.88 90 ARG A O 1
ATOM 774 N N . PHE A 1 91 ? 9.906 -7.973 -13.203 1 94.56 91 PHE A N 1
ATOM 775 C CA . PHE A 1 91 ? 9.617 -6.629 -13.688 1 94.56 91 PHE A CA 1
ATOM 776 C C . PHE A 1 91 ? 10.898 -5.922 -14.117 1 94.56 91 PHE A C 1
ATOM 778 O O . PHE A 1 91 ? 11.945 -6.082 -13.484 1 94.56 91 PHE A O 1
ATOM 785 N N . SER A 1 92 ? 10.734 -5.168 -15.211 1 85.19 92 SER A N 1
ATOM 786 C CA . SER A 1 92 ? 11.883 -4.363 -15.633 1 85.19 92 SER A CA 1
ATOM 787 C C . SER A 1 92 ? 12.062 -3.152 -14.727 1 85.19 92 SER A C 1
ATOM 789 O O . SER A 1 92 ? 11.102 -2.65 -14.141 1 85.19 92 SER A O 1
ATOM 791 N N . ASN A 1 93 ? 13.227 -2.9 -14.297 1 72.88 93 ASN A N 1
ATOM 792 C CA . ASN A 1 93 ? 13.523 -1.73 -13.477 1 72.88 93 ASN A CA 1
ATOM 793 C C . ASN A 1 93 ? 14.102 -0.591 -14.312 1 72.88 93 ASN A C 1
ATOM 795 O O . ASN A 1 93 ? 15.148 -0.752 -14.953 1 72.88 93 ASN A O 1
ATOM 799 N N . TYR A 1 94 ? 13.281 0.239 -14.969 1 57.47 94 TYR A N 1
ATOM 800 C CA . TYR A 1 94 ? 13.898 1.335 -15.711 1 57.47 94 TYR A CA 1
ATOM 801 C C . TYR A 1 94 ? 14.375 2.43 -14.758 1 57.47 94 TYR A C 1
ATOM 803 O O . TYR A 1 94 ? 13.562 3.195 -14.234 1 57.47 94 TYR A O 1
ATOM 811 N N . ARG A 1 95 ? 15.219 2.115 -13.859 1 57.25 95 ARG A N 1
ATOM 812 C CA . ARG A 1 95 ? 15.68 3.256 -13.07 1 57.25 95 ARG A CA 1
ATOM 813 C C . ARG A 1 95 ? 16.922 3.881 -13.688 1 57.25 95 ARG A C 1
ATOM 815 O O . ARG A 1 95 ? 17.906 3.188 -13.953 1 57.25 95 ARG A O 1
ATOM 822 N N . PRO A 1 96 ? 16.781 5.078 -14.148 1 49.91 96 PRO A N 1
ATOM 823 C CA . PRO A 1 96 ? 17.969 5.762 -14.688 1 49.91 96 PRO A CA 1
ATOM 824 C C . PRO A 1 96 ? 19.156 5.727 -13.734 1 49.91 96 PRO A C 1
ATOM 826 O O . PRO A 1 96 ? 20.297 5.613 -14.172 1 49.91 96 PRO A O 1
ATOM 829 N N . ILE A 1 97 ? 18.922 6.094 -12.539 1 46.56 97 ILE A N 1
ATOM 830 C CA . ILE A 1 97 ? 20.047 6.449 -11.672 1 46.56 97 ILE A CA 1
ATOM 831 C C . ILE A 1 97 ? 20.766 5.184 -11.219 1 46.56 97 ILE A C 1
ATOM 833 O O . ILE A 1 97 ? 22 5.152 -11.18 1 46.56 97 ILE A O 1
ATOM 837 N N . THR A 1 98 ? 20.141 4.371 -10.398 1 48.56 98 THR A N 1
ATOM 838 C CA . THR A 1 98 ? 20.875 3.367 -9.641 1 48.56 98 THR A CA 1
ATOM 839 C C . THR A 1 98 ? 21.453 2.307 -10.578 1 48.56 98 THR A C 1
ATOM 841 O O . THR A 1 98 ? 22.031 1.319 -10.117 1 48.56 98 THR A O 1
ATOM 844 N N . GLY A 1 99 ? 21.938 2.758 -11.648 1 54.12 99 GLY A N 1
ATOM 845 C CA . GLY A 1 99 ? 22.5 1.753 -12.539 1 54.12 99 GLY A CA 1
ATOM 846 C C . GLY A 1 99 ? 21.531 0.62 -12.836 1 54.12 99 GLY A C 1
ATOM 847 O O . GLY A 1 99 ? 20.516 0.458 -12.141 1 54.12 99 GLY A O 1
ATOM 848 N N . ALA A 1 100 ? 21.484 -0.031 -14.023 1 62.53 100 ALA A N 1
ATOM 849 C CA . ALA A 1 100 ? 20.531 -0.902 -14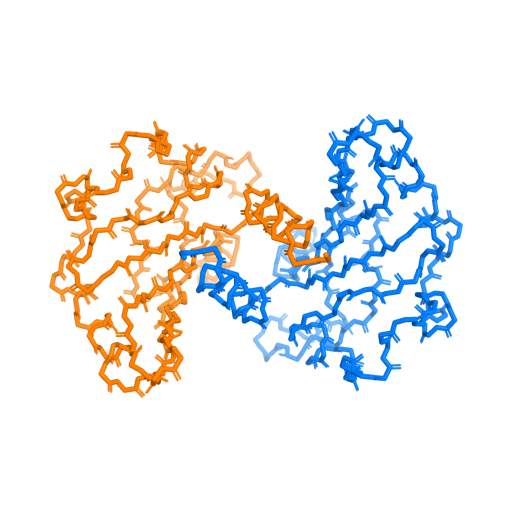.703 1 62.53 100 ALA A CA 1
ATOM 850 C C . ALA A 1 100 ? 20.344 -2.217 -13.953 1 62.53 100 ALA A C 1
ATOM 852 O O . ALA A 1 100 ? 21.266 -3.037 -13.898 1 62.53 100 ALA A O 1
ATOM 853 N N . ALA A 1 101 ? 19.703 -2.146 -12.68 1 75.06 101 ALA A N 1
ATOM 854 C CA . ALA A 1 101 ? 19.359 -3.48 -12.195 1 75.06 101 ALA A CA 1
ATOM 855 C C . ALA A 1 101 ? 18.656 -4.289 -13.289 1 75.06 101 ALA A C 1
ATOM 857 O O . ALA A 1 101 ? 17.859 -3.75 -14.055 1 75.06 101 ALA A O 1
ATOM 858 N N . PRO A 1 102 ? 19.188 -5.477 -13.461 1 83.69 102 PRO A N 1
ATOM 859 C CA . PRO A 1 102 ? 18.594 -6.301 -14.516 1 83.69 102 PRO A CA 1
ATOM 860 C C . PRO A 1 102 ? 17.094 -6.484 -14.352 1 83.69 102 PRO A C 1
ATOM 862 O O . PRO A 1 102 ? 16.391 -6.711 -15.336 1 83.69 102 PRO A O 1
ATOM 865 N N . HIS A 1 103 ? 16.688 -6.402 -13.078 1 91.56 103 HIS A N 1
ATOM 866 C CA . HIS A 1 103 ? 15.266 -6.523 -12.758 1 91.56 103 HIS A CA 1
ATOM 867 C C . HIS A 1 103 ? 14.938 -5.855 -11.43 1 91.56 103 HIS A C 1
ATOM 869 O O . HIS A 1 103 ? 15.836 -5.43 -10.703 1 91.56 103 HIS A O 1
ATOM 875 N N . MET A 1 104 ? 13.734 -5.73 -11.203 1 93.12 104 MET A N 1
ATOM 876 C CA . MET A 1 104 ? 13.273 -5.215 -9.922 1 93.12 104 MET A CA 1
ATOM 877 C C . MET A 1 104 ? 13.414 -6.27 -8.828 1 93.12 104 MET A C 1
ATOM 879 O O . MET A 1 104 ? 12.859 -7.367 -8.945 1 93.12 104 MET A O 1
ATOM 883 N N . TYR A 1 105 ? 14.195 -5.945 -7.836 1 93.69 105 TYR A N 1
ATOM 884 C CA . TYR A 1 105 ? 14.25 -6.805 -6.66 1 93.69 105 TYR A CA 1
ATOM 885 C C . TYR A 1 105 ? 13.031 -6.602 -5.773 1 93.69 105 TYR A C 1
ATOM 887 O O . TYR A 1 105 ? 12.578 -5.469 -5.578 1 93.69 105 TYR A O 1
ATOM 895 N N . GLN A 1 106 ? 12.539 -7.742 -5.316 1 95.94 106 GLN A N 1
ATOM 896 C CA . GLN A 1 106 ? 11.227 -7.664 -4.684 1 95.94 106 GLN A CA 1
ATOM 897 C C . GLN A 1 106 ? 11.242 -8.305 -3.301 1 95.94 106 GLN A C 1
ATOM 899 O O . GLN A 1 106 ? 11.867 -9.352 -3.104 1 95.94 106 GLN A O 1
ATOM 904 N N . ASN A 1 107 ? 10.641 -7.66 -2.348 1 95.62 107 ASN A N 1
ATOM 905 C CA . ASN A 1 107 ? 10.156 -8.32 -1.142 1 95.62 107 ASN A CA 1
ATOM 906 C C . ASN A 1 107 ? 8.664 -8.648 -1.24 1 95.62 107 ASN A C 1
ATOM 908 O O . ASN A 1 107 ? 7.891 -7.855 -1.778 1 95.62 107 ASN A O 1
ATOM 912 N N . LEU A 1 108 ? 8.258 -9.789 -0.715 1 97.31 108 LEU A N 1
ATOM 913 C CA . LEU A 1 108 ? 6.859 -10.211 -0.771 1 97.31 108 LEU A CA 1
ATOM 914 C C . LEU A 1 108 ? 6.277 -10.344 0.632 1 97.31 108 LEU A C 1
ATOM 916 O O . LEU A 1 108 ? 6.957 -10.82 1.547 1 97.31 108 LEU A O 1
ATOM 920 N N . THR A 1 109 ? 5.102 -9.945 0.781 1 96.31 109 THR A N 1
ATOM 921 C CA . THR A 1 109 ? 4.273 -10.258 1.94 1 96.31 109 THR A CA 1
ATOM 922 C C . THR A 1 109 ? 2.975 -10.93 1.51 1 96.31 109 THR A C 1
ATOM 924 O O . THR A 1 109 ? 2.225 -10.383 0.698 1 96.31 109 THR A O 1
ATOM 927 N N . LEU A 1 110 ? 2.738 -12.125 1.96 1 96.88 110 LEU A N 1
ATOM 928 C CA . LEU A 1 110 ? 1.477 -12.828 1.743 1 96.88 110 LEU A CA 1
ATOM 929 C C . LEU A 1 110 ? 0.577 -12.719 2.971 1 96.88 110 LEU A C 1
ATOM 931 O O . LEU A 1 110 ? 1 -13.031 4.086 1 96.88 110 LEU A O 1
ATOM 935 N N . VAL A 1 111 ? -0.64 -12.297 2.777 1 95.69 111 VAL A N 1
ATOM 936 C CA . VAL A 1 111 ? -1.579 -12.055 3.867 1 95.69 111 VAL A CA 1
ATOM 937 C C . VAL A 1 111 ? -2.85 -12.875 3.646 1 95.69 111 VAL A C 1
ATOM 939 O O . VAL A 1 111 ? -3.43 -12.852 2.559 1 95.69 111 VAL A O 1
ATOM 942 N N . PRO A 1 112 ? -3.285 -13.555 4.68 1 95.44 112 PRO A N 1
ATOM 943 C CA . PRO A 1 112 ? -4.555 -14.266 4.559 1 95.44 112 PRO A CA 1
ATOM 944 C C . PRO A 1 112 ? -5.766 -13.336 4.598 1 95.44 112 PRO A C 1
ATOM 946 O O . PRO A 1 112 ? -5.777 -12.367 5.359 1 95.44 112 PRO A O 1
ATOM 949 N N . LEU A 1 113 ? -6.625 -13.547 3.738 1 93.75 113 LEU A N 1
ATOM 950 C CA . LEU A 1 113 ? -7.902 -12.844 3.732 1 93.75 113 LEU A CA 1
ATOM 951 C C . LEU A 1 113 ? -9.047 -13.789 4.09 1 93.75 113 LEU A C 1
ATOM 953 O O . LEU A 1 113 ? -9.531 -14.531 3.236 1 93.75 113 LEU A O 1
ATOM 957 N N . ALA A 1 114 ? -9.43 -13.672 5.324 1 88.25 114 ALA A N 1
ATOM 958 C CA . ALA A 1 114 ? -10.461 -14.578 5.832 1 88.25 114 ALA A CA 1
ATOM 959 C C . ALA A 1 114 ? -11.852 -14.008 5.582 1 88.25 114 ALA A C 1
ATOM 961 O O . ALA A 1 114 ? -12.039 -12.789 5.527 1 88.25 114 ALA A O 1
ATOM 962 N N . ASP A 1 115 ? -12.734 -14.961 5.426 1 81.88 115 ASP A N 1
ATOM 963 C CA . ASP A 1 115 ? -14.133 -14.555 5.355 1 81.88 115 ASP A CA 1
ATOM 964 C C . ASP A 1 115 ? -14.719 -14.367 6.754 1 81.88 115 ASP A C 1
ATOM 966 O O . ASP A 1 115 ? -13.984 -14.32 7.742 1 81.88 115 ASP A O 1
ATOM 970 N N . PHE A 1 116 ? -16.016 -14.117 6.816 1 79 116 PHE A N 1
ATOM 971 C CA . PHE A 1 116 ? -16.688 -13.812 8.078 1 79 116 PHE A CA 1
ATOM 972 C C . PHE A 1 116 ? -16.688 -15.016 9 1 79 116 PHE A C 1
ATOM 974 O O . PHE A 1 116 ? -1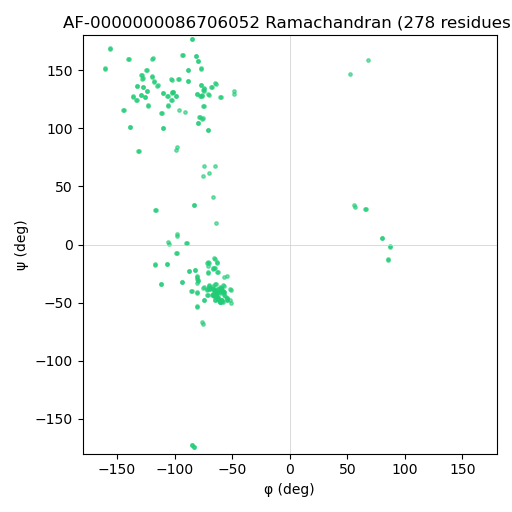6.844 -14.875 10.219 1 79 116 PHE A O 1
ATOM 981 N N . ASN A 1 117 ? -16.516 -16.203 8.391 1 83.44 117 ASN A N 1
ATOM 982 C CA . ASN A 1 117 ? -16.484 -17.422 9.188 1 83.44 117 ASN A CA 1
ATOM 983 C C . ASN A 1 117 ? -15.07 -17.75 9.648 1 83.44 117 ASN A C 1
ATOM 985 O O . ASN A 1 117 ? -14.836 -18.766 10.305 1 83.44 117 ASN A O 1
ATOM 989 N N . GLY A 1 118 ? -14.141 -16.938 9.312 1 83.19 118 GLY A N 1
ATOM 990 C CA . GLY A 1 118 ? -12.758 -17.141 9.719 1 83.19 118 GLY A CA 1
ATOM 991 C C . GLY A 1 118 ? -11.984 -18.031 8.766 1 83.19 118 GLY A C 1
ATOM 992 O O . GLY A 1 118 ? -10.805 -18.312 8.992 1 83.19 118 GLY A O 1
ATOM 993 N N . GLU A 1 119 ? -12.656 -18.484 7.77 1 88.62 119 GLU A N 1
ATOM 994 C CA . GLU A 1 119 ? -11.984 -19.312 6.773 1 88.62 119 GLU A CA 1
ATOM 995 C C . GLU A 1 119 ? -11.211 -18.453 5.777 1 88.62 119 GLU A C 1
ATOM 997 O O . GLU A 1 119 ? -11.742 -17.484 5.242 1 88.62 119 GLU A O 1
ATOM 1002 N N . VAL A 1 120 ? -9.984 -18.828 5.602 1 92.88 120 VAL A N 1
ATOM 1003 C CA . VAL A 1 120 ? -9.164 -18.078 4.641 1 92.88 120 VAL A CA 1
ATOM 1004 C C . VAL A 1 120 ? -9.508 -18.531 3.221 1 92.88 120 VAL A C 1
ATOM 1006 O O . VAL A 1 120 ? -9.172 -19.656 2.822 1 92.88 120 VAL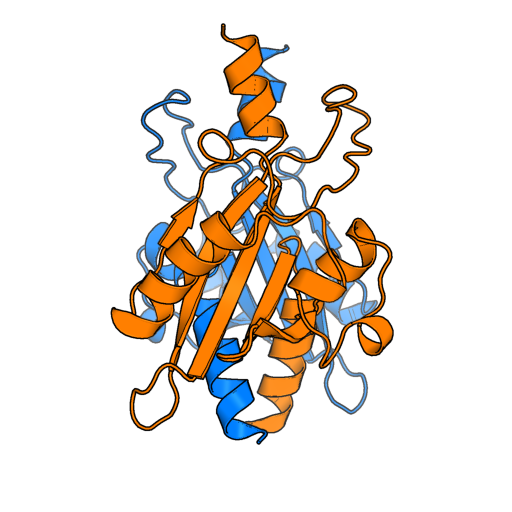 A O 1
ATOM 1009 N N . THR A 1 121 ? -10.141 -17.703 2.498 1 91.88 121 THR A N 1
ATOM 1010 C CA . THR A 1 121 ? -10.594 -18.062 1.161 1 91.88 121 THR A CA 1
ATOM 1011 C C . THR A 1 121 ? -9.742 -17.375 0.096 1 91.88 121 THR A C 1
ATOM 1013 O O . THR A 1 121 ? -9.805 -17.734 -1.082 1 91.88 121 THR A O 1
ATOM 1016 N N . HIS A 1 122 ? -8.992 -16.344 0.489 1 95.06 122 HIS A N 1
ATOM 1017 C CA . HIS A 1 122 ? -8.109 -15.617 -0.415 1 95.06 122 HIS A CA 1
ATOM 1018 C C . HIS A 1 122 ? -6.797 -15.25 0.268 1 95.06 122 HIS A C 1
ATOM 1020 O O . HIS A 1 122 ? -6.684 -15.344 1.492 1 95.06 122 HIS A O 1
ATOM 1026 N N . ILE A 1 123 ? -5.809 -14.984 -0.537 1 96.44 123 ILE A N 1
ATOM 1027 C CA . ILE A 1 123 ? -4.57 -14.391 -0.039 1 96.44 123 ILE A CA 1
ATOM 1028 C C . ILE A 1 123 ? -4.223 -13.148 -0.855 1 96.44 123 ILE A C 1
ATOM 1030 O O . ILE A 1 123 ? -4.516 -13.086 -2.053 1 96.44 123 ILE A O 1
ATOM 1034 N N . ALA A 1 124 ? -3.723 -12.211 -0.2 1 96.88 124 ALA A N 1
ATOM 1035 C CA . ALA A 1 124 ? -3.17 -11.031 -0.857 1 96.88 124 ALA A CA 1
ATOM 1036 C C . ALA A 1 124 ? -1.647 -11.102 -0.924 1 96.88 124 ALA A C 1
ATOM 1038 O O . ALA A 1 124 ? -0.992 -11.43 0.066 1 96.88 124 ALA A O 1
ATOM 1039 N N . ILE A 1 125 ? -1.119 -10.852 -2.076 1 97.62 125 ILE A N 1
ATOM 1040 C CA . ILE A 1 125 ? 0.323 -10.742 -2.27 1 97.62 125 ILE A CA 1
ATOM 1041 C C . ILE A 1 125 ? 0.712 -9.273 -2.445 1 97.62 125 ILE A C 1
ATOM 1043 O O . ILE A 1 125 ? 0.238 -8.609 -3.367 1 97.62 125 ILE A O 1
ATOM 1047 N N . MET A 1 126 ? 1.515 -8.812 -1.583 1 96.75 126 MET A N 1
ATOM 1048 C CA . MET A 1 126 ? 2.09 -7.477 -1.715 1 96.75 126 MET A CA 1
ATOM 1049 C C . MET A 1 126 ? 3.529 -7.551 -2.215 1 96.75 126 MET A C 1
ATOM 1051 O O . MET A 1 126 ? 4.367 -8.219 -1.606 1 96.75 126 MET A O 1
ATOM 1055 N N . ILE A 1 127 ? 3.814 -6.895 -3.289 1 97.25 127 ILE A N 1
ATOM 1056 C CA . ILE A 1 127 ? 5.121 -6.918 -3.938 1 97.25 127 ILE A CA 1
ATOM 1057 C C . ILE A 1 127 ? 5.793 -5.555 -3.791 1 97.25 127 ILE A C 1
ATOM 1059 O O . ILE A 1 127 ? 5.32 -4.559 -4.352 1 97.25 127 ILE A O 1
ATOM 1063 N N . TYR A 1 128 ? 6.84 -5.512 -3.064 1 94.12 128 TYR A N 1
ATOM 1064 C CA . TYR A 1 128 ? 7.562 -4.273 -2.795 1 94.12 128 TYR A CA 1
ATOM 1065 C C . TYR A 1 128 ? 8.82 -4.176 -3.646 1 94.12 128 TYR A C 1
ATOM 1067 O O . TYR A 1 128 ? 9.609 -5.125 -3.713 1 94.12 128 TYR A O 1
ATOM 1075 N N . ASP A 1 129 ? 9.031 -3.033 -4.332 1 91.75 129 ASP A N 1
ATOM 1076 C CA . ASP A 1 129 ? 10.289 -2.756 -5.023 1 91.75 129 ASP A CA 1
ATOM 1077 C C . ASP A 1 129 ? 11.383 -2.373 -4.031 1 91.75 129 ASP A C 1
ATOM 1079 O O . ASP A 1 129 ? 11.344 -1.29 -3.443 1 91.75 129 ASP A O 1
ATOM 1083 N N . VAL A 1 130 ? 12.32 -3.291 -3.863 1 90.44 130 VAL A N 1
ATOM 1084 C CA . VAL A 1 130 ? 13.398 -3.021 -2.916 1 90.44 130 VAL A CA 1
ATOM 1085 C C . VAL A 1 130 ? 14.734 -2.979 -3.652 1 90.44 130 VAL A C 1
ATOM 1087 O O . VAL A 1 130 ? 15.766 -3.379 -3.107 1 90.44 130 VAL A O 1
ATOM 1090 N N . THR A 1 131 ? 14.648 -2.59 -4.871 1 88.38 131 THR A N 1
ATOM 1091 C CA . THR A 1 131 ? 15.828 -2.57 -5.73 1 88.38 131 THR A CA 1
ATOM 1092 C C . THR A 1 131 ? 16.938 -1.723 -5.109 1 88.38 131 THR A C 1
ATOM 1094 O O . THR A 1 131 ? 18.094 -2.143 -5.062 1 88.38 131 THR A O 1
ATOM 1097 N N . ASP A 1 132 ? 16.609 -0.588 -4.59 1 82.81 132 ASP A N 1
ATOM 1098 C CA . ASP A 1 132 ? 17.625 0.285 -4.008 1 82.81 132 ASP A CA 1
ATOM 1099 C C . ASP A 1 132 ? 18.297 -0.376 -2.805 1 82.81 132 ASP A C 1
ATOM 1101 O O . ASP A 1 132 ? 19.516 -0.276 -2.631 1 82.81 132 ASP A O 1
ATOM 1105 N N . GLU A 1 133 ? 17.5 -1.017 -2.041 1 82.56 133 GLU A N 1
ATOM 1106 C CA . GLU A 1 133 ? 18.031 -1.743 -0.891 1 82.56 133 GLU A CA 1
ATOM 1107 C C . GLU A 1 133 ? 18.969 -2.859 -1.33 1 82.56 133 GLU A C 1
ATOM 1109 O O . GLU A 1 133 ? 20.047 -3.025 -0.762 1 82.56 133 GLU A O 1
ATOM 1114 N N . ALA A 1 134 ? 18.547 -3.609 -2.287 1 85.44 134 ALA A N 1
ATOM 1115 C CA . ALA A 1 134 ? 19.328 -4.73 -2.797 1 85.44 134 ALA A CA 1
ATOM 1116 C C . ALA A 1 134 ? 20.641 -4.25 -3.408 1 85.44 134 ALA A C 1
ATOM 1118 O O . ALA A 1 134 ? 21.688 -4.887 -3.24 1 85.44 134 ALA A O 1
ATOM 1119 N N . MET A 1 135 ? 20.531 -3.148 -4.055 1 81.88 135 MET A N 1
ATOM 1120 C CA . MET A 1 135 ? 21.719 -2.6 -4.703 1 81.88 135 MET A CA 1
ATOM 1121 C C . MET A 1 135 ? 22.719 -2.092 -3.666 1 81.88 135 MET A C 1
ATOM 1123 O O . MET A 1 135 ? 23.922 -2.213 -3.852 1 81.88 135 MET A O 1
ATOM 1127 N N . LEU A 1 136 ? 22.219 -1.521 -2.635 1 76.19 136 LEU A N 1
ATOM 1128 C CA . LEU A 1 136 ? 23.094 -1.082 -1.542 1 76.19 136 LEU A CA 1
ATOM 1129 C C . LEU A 1 136 ? 23.781 -2.271 -0.883 1 76.19 136 LEU A C 1
ATOM 1131 O O . LEU A 1 136 ? 24.969 -2.205 -0.563 1 76.19 136 LEU A O 1
ATOM 1135 N N . ALA A 1 137 ? 23.078 -3.283 -0.682 1 77.56 137 ALA A N 1
ATOM 1136 C CA . ALA A 1 137 ? 23.609 -4.48 -0.031 1 77.56 137 ALA A CA 1
ATOM 1137 C C . ALA A 1 137 ? 24.656 -5.16 -0.903 1 77.56 137 ALA A C 1
ATOM 1139 O O . ALA A 1 137 ? 25.656 -5.68 -0.394 1 77.56 137 ALA A O 1
ATOM 1140 N N . SER A 1 138 ? 24.359 -5.133 -2.107 1 72.81 138 SER A N 1
ATOM 1141 C CA . SER A 1 138 ? 25.297 -5.762 -3.035 1 72.81 138 SER A CA 1
ATOM 1142 C C . SER A 1 138 ? 26.562 -4.934 -3.184 1 72.81 138 SER A C 1
ATOM 1144 O O . SER A 1 138 ? 27.625 -5.469 -3.52 1 72.81 138 SER A O 1
ATOM 1146 N N . GLY A 1 139 ? 26.422 -3.602 -3.209 1 62.12 139 GLY A N 1
ATOM 1147 C CA . GLY A 1 139 ? 27.578 -2.736 -3.314 1 62.12 139 GLY A CA 1
ATOM 1148 C C . GLY A 1 139 ? 28.438 -2.723 -2.059 1 62.12 139 GLY A C 1
ATOM 1149 O O . GLY A 1 139 ? 29.609 -2.355 -2.102 1 62.12 139 GLY A O 1
ATOM 1150 N N . LYS A 1 140 ? 27.906 -2.809 -0.898 1 51.97 140 LYS A N 1
ATOM 1151 C CA . LYS A 1 140 ? 28.734 -2.959 0.299 1 51.97 140 LYS A CA 1
ATOM 1152 C C . LYS A 1 140 ? 29.516 -4.27 0.269 1 51.97 140 LYS A C 1
ATOM 1154 O O . LYS A 1 140 ? 30.391 -4.492 1.104 1 51.97 140 LYS A O 1
ATOM 1159 N N . GLN A 1 141 ? 29.297 -5.23 -0.47 1 42.78 141 GLN A N 1
ATOM 1160 C CA . GLN A 1 141 ? 30.203 -6.367 -0.58 1 42.78 141 GLN A CA 1
ATOM 1161 C C . GLN A 1 141 ? 31.359 -6.059 -1.524 1 42.78 141 GLN A C 1
ATOM 1163 O O . GLN A 1 141 ? 31.203 -5.305 -2.486 1 42.78 141 GLN A O 1
ATOM 1168 N N . MET B 1 1 ? -21.406 -9.578 -2.119 1 50.25 1 MET B N 1
ATOM 1169 C CA . MET B 1 1 ? -20.109 -9.586 -2.783 1 50.25 1 MET B CA 1
ATOM 1170 C C . MET B 1 1 ? -19.312 -8.344 -2.418 1 50.25 1 MET B C 1
ATOM 1172 O O . MET B 1 1 ? -18.125 -8.438 -2.096 1 50.25 1 MET B O 1
ATOM 1176 N N . GLU B 1 2 ? -20.078 -7.184 -2.125 1 64.94 2 GLU B N 1
ATOM 1177 C CA . GLU B 1 2 ? -19.484 -5.859 -1.943 1 64.94 2 GLU B CA 1
ATOM 1178 C C . GLU B 1 2 ? -18.906 -5.703 -0.541 1 64.94 2 GLU B C 1
ATOM 1180 O O . GLU B 1 2 ? -17.797 -5.176 -0.374 1 64.94 2 GLU B O 1
ATOM 1185 N N . ILE B 1 3 ? -19.594 -6.531 0.399 1 66.38 3 ILE B N 1
ATOM 1186 C CA . ILE B 1 3 ? -19.172 -6.34 1.785 1 66.38 3 ILE B CA 1
ATOM 1187 C C . ILE B 1 3 ? -17.891 -7.109 2.051 1 66.38 3 ILE B C 1
ATOM 1189 O O . ILE B 1 3 ? -16.984 -6.605 2.725 1 66.38 3 ILE B O 1
ATOM 1193 N N . ARG B 1 4 ? -17.859 -8.328 1.508 1 76.19 4 ARG B N 1
ATOM 1194 C CA . ARG B 1 4 ? -16.672 -9.156 1.697 1 76.19 4 ARG B CA 1
ATOM 1195 C C . ARG B 1 4 ? -15.438 -8.484 1.109 1 76.19 4 ARG B C 1
ATOM 1197 O O . ARG B 1 4 ? -14.383 -8.477 1.735 1 76.19 4 ARG B O 1
ATOM 1204 N N . GLU B 1 5 ? -15.578 -7.906 -0.024 1 77.5 5 GLU B N 1
ATOM 1205 C CA . GLU B 1 5 ? -14.469 -7.234 -0.697 1 77.5 5 GLU B CA 1
ATOM 1206 C C . GLU B 1 5 ? -13.984 -6.035 0.112 1 77.5 5 GLU B C 1
ATOM 1208 O O . GLU B 1 5 ? -12.781 -5.773 0.175 1 77.5 5 GLU B O 1
ATOM 1213 N N . PHE B 1 6 ? -15.008 -5.453 0.747 1 81.56 6 PHE B N 1
ATOM 1214 C CA . PHE B 1 6 ? -14.648 -4.309 1.578 1 81.56 6 PHE B CA 1
ATOM 1215 C C . PHE B 1 6 ? -13.789 -4.746 2.758 1 81.56 6 PHE B C 1
ATOM 1217 O O . PHE B 1 6 ? -12.805 -4.09 3.092 1 81.56 6 PHE B O 1
ATOM 1224 N N . HIS B 1 7 ? -14.156 -5.793 3.324 1 82.56 7 HIS B N 1
ATOM 1225 C CA . HIS B 1 7 ? -13.422 -6.309 4.469 1 82.56 7 HIS B CA 1
ATOM 1226 C C . HIS B 1 7 ? -12 -6.691 4.078 1 82.56 7 HIS B C 1
ATOM 1228 O O . HIS B 1 7 ? -11.047 -6.387 4.805 1 82.56 7 HIS B O 1
ATOM 1234 N N . TRP B 1 8 ? -11.8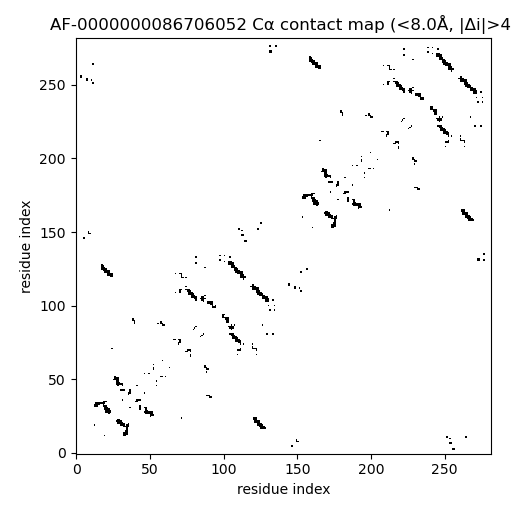28 -7.285 2.941 1 85.31 8 TRP B N 1
ATOM 1235 C CA . TRP B 1 8 ? -10.516 -7.664 2.436 1 85.31 8 TRP B CA 1
ATOM 1236 C C . TRP B 1 8 ? -9.641 -6.434 2.205 1 85.31 8 TRP B C 1
ATOM 1238 O O . TRP B 1 8 ? -8.461 -6.43 2.551 1 85.31 8 TRP B O 1
ATOM 1248 N N . LEU B 1 9 ? -10.297 -5.453 1.589 1 85.5 9 LEU B N 1
ATOM 1249 C CA . LEU B 1 9 ? -9.547 -4.25 1.246 1 85.5 9 LEU B CA 1
ATOM 1250 C C . LEU B 1 9 ? -9.07 -3.533 2.502 1 85.5 9 LEU B C 1
ATOM 1252 O O . LEU B 1 9 ? -7.934 -3.053 2.553 1 85.5 9 LEU B O 1
ATOM 1256 N N . MET B 1 10 ? -9.922 -3.527 3.455 1 84.88 10 MET B N 1
ATOM 1257 C CA . MET B 1 10 ? -9.555 -2.891 4.715 1 84.88 10 MET B CA 1
ATOM 1258 C C . MET B 1 10 ? -8.422 -3.646 5.398 1 84.88 10 MET B C 1
ATOM 1260 O O . MET B 1 10 ? -7.508 -3.033 5.953 1 84.88 10 MET B O 1
ATOM 1264 N N . ASN B 1 11 ? -8.539 -4.96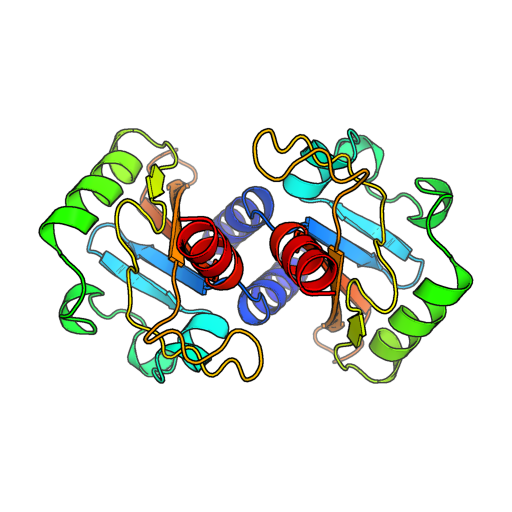5 5.375 1 87 11 ASN B N 1
ATOM 1265 C CA . ASN B 1 11 ? -7.477 -5.785 5.949 1 87 11 ASN B CA 1
ATOM 1266 C C . ASN B 1 11 ? -6.141 -5.539 5.258 1 87 11 ASN B C 1
ATOM 1268 O O . ASN B 1 11 ? -5.105 -5.445 5.914 1 87 11 ASN B O 1
ATOM 1272 N N . ILE B 1 12 ? -6.18 -5.391 4.031 1 89.44 12 ILE B N 1
ATOM 1273 C CA . ILE B 1 12 ? -4.977 -5.152 3.242 1 89.44 12 ILE B CA 1
ATOM 1274 C C . ILE B 1 12 ? -4.367 -3.805 3.625 1 89.44 12 ILE B C 1
ATOM 1276 O O . ILE B 1 12 ? -3.166 -3.711 3.883 1 89.44 12 ILE B O 1
ATOM 1280 N N . ILE B 1 13 ? -5.168 -2.783 3.684 1 89.62 13 ILE B N 1
ATOM 1281 C CA . ILE B 1 13 ? -4.727 -1.427 3.998 1 89.62 13 ILE B CA 1
ATOM 1282 C C . ILE B 1 13 ? -4.082 -1.401 5.383 1 89.62 13 ILE B C 1
ATOM 1284 O O . ILE B 1 13 ? -3.072 -0.725 5.59 1 89.62 13 ILE B O 1
ATOM 1288 N N . GLN B 1 14 ? -4.664 -2.178 6.25 1 88.56 14 GLN B N 1
ATOM 1289 C CA . GLN B 1 14 ? -4.168 -2.193 7.621 1 88.56 14 GLN B CA 1
ATOM 1290 C C . GLN B 1 14 ? -2.809 -2.881 7.707 1 88.56 14 GLN B C 1
ATOM 1292 O O . GLN B 1 14 ? -1.997 -2.561 8.578 1 88.56 14 GLN B O 1
ATOM 1297 N N . ASN B 1 15 ? -2.498 -3.742 6.777 1 88.12 15 ASN B N 1
ATOM 1298 C CA . ASN B 1 15 ? -1.283 -4.547 6.855 1 88.12 15 ASN B CA 1
ATOM 1299 C C . ASN B 1 15 ? -0.216 -4.043 5.887 1 88.12 15 ASN B C 1
ATOM 1301 O O . ASN B 1 15 ? 0.894 -4.582 5.848 1 88.12 15 ASN B O 1
ATOM 1305 N N . LEU B 1 16 ? -0.523 -3.043 5.188 1 90.88 16 LEU B N 1
ATOM 1306 C CA . LEU B 1 16 ? 0.385 -2.455 4.211 1 90.88 16 LEU B CA 1
ATOM 1307 C C . LEU B 1 16 ? 1.587 -1.817 4.898 1 90.88 16 LEU B C 1
ATOM 1309 O O . LEU B 1 16 ? 1.439 -1.154 5.93 1 90.88 16 LEU B O 1
ATOM 1313 N N . ASP B 1 17 ? 2.807 -2.055 4.367 1 91.5 17 ASP B N 1
ATOM 1314 C CA . ASP B 1 17 ? 3.994 -1.383 4.891 1 91.5 17 ASP B CA 1
ATOM 1315 C C . ASP B 1 17 ? 4.145 0.013 4.289 1 91.5 17 ASP B C 1
ATOM 1317 O O . ASP B 1 17 ? 5.234 0.394 3.857 1 91.5 17 ASP B O 1
ATOM 1321 N N . VAL B 1 18 ? 3.152 0.663 4.023 1 94.88 18 VAL B N 1
ATOM 1322 C CA . VAL B 1 18 ? 3.004 2.049 3.598 1 94.88 18 VAL B CA 1
ATOM 1323 C C . VAL B 1 18 ? 2.039 2.777 4.531 1 94.88 18 VAL B C 1
ATOM 1325 O O . VAL B 1 18 ? 0.964 2.264 4.844 1 94.88 18 VAL B O 1
ATOM 1328 N N . GLY B 1 19 ? 2.457 3.846 5.039 1 96.25 19 GLY B N 1
ATOM 1329 C CA . GLY B 1 19 ? 1.527 4.625 5.84 1 96.25 19 GLY B CA 1
ATOM 1330 C C . GLY B 1 19 ? 0.356 5.164 5.043 1 96.25 19 GLY B C 1
ATOM 1331 O O . GLY B 1 19 ? 0.528 5.629 3.914 1 96.25 19 GLY B O 1
ATOM 1332 N N . LEU B 1 20 ? -0.767 5.098 5.59 1 96.38 20 LEU B N 1
ATOM 1333 C CA . LEU B 1 20 ? -1.958 5.621 4.93 1 96.38 20 LEU B CA 1
ATOM 1334 C C . LEU B 1 20 ? -2.775 6.48 5.891 1 96.38 20 LEU B C 1
ATOM 1336 O O . LEU B 1 20 ? -3.188 6.012 6.953 1 96.38 20 LEU B O 1
ATOM 1340 N N . VAL B 1 21 ? -3.008 7.688 5.453 1 97.06 21 VAL B N 1
ATOM 1341 C CA . VAL B 1 21 ? -3.873 8.633 6.156 1 97.06 21 VAL B CA 1
ATOM 1342 C C . VAL B 1 21 ? -4.895 9.211 5.184 1 97.06 21 VAL B C 1
ATOM 1344 O O . VAL B 1 21 ? -4.539 9.648 4.086 1 97.06 21 VAL B O 1
ATOM 1347 N N . ILE B 1 22 ? -6.117 9.156 5.547 1 95.81 22 ILE B N 1
ATOM 1348 C CA . ILE B 1 22 ? -7.141 9.836 4.758 1 95.81 22 ILE B CA 1
ATOM 1349 C C . ILE B 1 22 ? -7.676 11.039 5.535 1 95.81 22 ILE B C 1
ATOM 1351 O O . ILE B 1 22 ? -8.031 10.914 6.711 1 95.81 22 ILE B O 1
ATOM 1355 N N . LEU B 1 23 ? -7.715 12.148 4.883 1 97.06 23 LEU B N 1
ATOM 1356 C CA . LEU B 1 23 ? -8.203 13.383 5.48 1 97.06 23 LEU B CA 1
ATOM 1357 C C . LEU B 1 23 ? -9.406 13.922 4.719 1 97.06 23 LEU B C 1
ATOM 1359 O O . LEU B 1 23 ? -9.484 13.789 3.494 1 97.06 23 LEU B O 1
ATOM 1363 N N . ASP B 1 24 ? -10.297 14.5 5.465 1 95.31 24 ASP B N 1
ATOM 1364 C CA . ASP B 1 24 ? -11.352 15.266 4.801 1 95.31 24 ASP B CA 1
ATOM 1365 C C . ASP B 1 24 ? -10.883 16.688 4.504 1 95.31 24 ASP B C 1
ATOM 1367 O O . ASP B 1 24 ? -9.711 17.016 4.68 1 95.31 24 ASP B O 1
ATOM 1371 N N . THR B 1 25 ? -11.758 17.578 4.039 1 94.81 25 THR B N 1
ATOM 1372 C CA . THR B 1 25 ? -11.406 18.922 3.592 1 94.81 25 THR B CA 1
ATOM 1373 C C . THR B 1 25 ? -11.023 19.812 4.777 1 94.81 25 THR B C 1
ATOM 1375 O O . THR B 1 25 ? -10.43 20.875 4.602 1 94.81 25 THR B O 1
ATOM 1378 N N . ASP B 1 26 ? -11.359 19.375 6 1 96.81 26 ASP B N 1
ATOM 1379 C CA . ASP B 1 26 ? -10.984 20.094 7.207 1 96.81 26 ASP B CA 1
ATOM 1380 C C . ASP B 1 26 ? -9.734 19.5 7.844 1 96.81 26 ASP B C 1
ATOM 1382 O O . ASP B 1 26 ? -9.398 19.812 8.984 1 96.81 26 ASP B O 1
ATOM 1386 N N . TYR B 1 27 ? -9.117 18.578 7.156 1 97.88 27 TYR B N 1
ATOM 1387 C CA . TYR B 1 27 ? -7.871 17.938 7.566 1 97.88 27 TYR B CA 1
ATOM 1388 C C . TYR B 1 27 ? -8.078 17.094 8.82 1 97.88 27 TYR B C 1
ATOM 1390 O O . TYR B 1 27 ? -7.191 17 9.672 1 97.88 27 TYR B O 1
ATOM 1398 N N . ARG B 1 28 ? -9.312 16.578 8.93 1 97.94 28 ARG B N 1
ATOM 1399 C CA . ARG B 1 28 ? -9.586 15.617 9.984 1 97.94 28 ARG B CA 1
ATOM 1400 C C . ARG B 1 28 ? -9.289 14.195 9.523 1 97.94 28 ARG B C 1
ATOM 1402 O O . ARG B 1 28 ? -9.617 13.828 8.391 1 97.94 28 ARG B O 1
ATOM 1409 N N . ILE B 1 29 ? -8.75 13.438 10.383 1 97.62 29 ILE B N 1
ATOM 1410 C CA . ILE B 1 29 ? -8.289 12.094 10.055 1 97.62 29 ILE B CA 1
ATOM 1411 C C . ILE B 1 29 ? -9.477 11.141 9.992 1 97.62 29 ILE B C 1
ATOM 1413 O O . ILE B 1 29 ? -10.25 11.031 10.945 1 97.62 29 ILE B O 1
ATOM 1417 N N . ARG B 1 30 ? -9.562 10.438 8.883 1 93.94 30 ARG B N 1
ATOM 1418 C CA . ARG B 1 30 ? -10.656 9.492 8.68 1 93.94 30 ARG B CA 1
ATOM 1419 C C . ARG B 1 30 ? -10.148 8.055 8.68 1 93.94 30 ARG B C 1
ATOM 1421 O O . ARG B 1 30 ? -10.867 7.137 9.078 1 93.94 30 ARG B O 1
ATOM 1428 N N . VAL B 1 31 ? -8.992 7.934 8.18 1 92.88 31 VAL B N 1
ATOM 1429 C CA . VAL B 1 31 ? -8.344 6.629 8.188 1 92.88 31 VAL B CA 1
ATOM 1430 C C . VAL B 1 31 ? -6.906 6.77 8.695 1 92.88 31 VAL B C 1
ATOM 1432 O O . VAL B 1 31 ? -6.219 7.742 8.375 1 92.88 31 VAL B O 1
ATOM 1435 N N . TRP B 1 32 ? -6.547 5.902 9.492 1 95.94 32 TRP B N 1
ATOM 1436 C CA . TRP B 1 32 ? -5.238 5.734 10.117 1 95.94 32 TRP B CA 1
ATOM 1437 C C . TRP B 1 32 ? -4.836 4.262 10.148 1 95.94 32 TRP B C 1
ATOM 1439 O O . TRP B 1 32 ? -5.344 3.492 10.969 1 95.94 32 TRP B O 1
ATOM 1449 N N . ASN B 1 33 ? -3.963 3.859 9.211 1 95.31 33 ASN B N 1
ATOM 1450 C CA . ASN B 1 33 ? -3.781 2.418 9.07 1 95.31 33 ASN B CA 1
ATOM 1451 C C . ASN B 1 33 ? -2.748 1.883 10.055 1 95.31 33 ASN B C 1
ATOM 1453 O O . ASN B 1 33 ? -2.184 2.643 10.844 1 95.31 33 ASN B O 1
ATOM 1457 N N . GLY B 1 34 ? -2.508 0.644 10.102 1 94.5 34 GLY B N 1
ATOM 1458 C CA . GLY B 1 34 ? -1.646 -0.038 11.055 1 94.5 34 GLY B CA 1
ATOM 1459 C C . GLY B 1 34 ? -0.223 0.489 11.055 1 94.5 34 GLY B C 1
ATOM 1460 O O . GLY B 1 34 ? 0.391 0.636 12.109 1 94.5 34 GLY B O 1
ATOM 1461 N N . PHE B 1 35 ? 0.294 0.762 9.891 1 94.31 35 PHE B N 1
ATOM 1462 C CA . PHE B 1 35 ? 1.621 1.354 9.773 1 94.31 35 PHE B CA 1
ATOM 1463 C C . PHE B 1 35 ? 1.714 2.641 10.586 1 94.31 35 PHE B C 1
ATOM 1465 O O . PHE B 1 35 ? 2.676 2.844 11.328 1 94.31 35 PHE B O 1
ATOM 1472 N N . MET B 1 36 ? 0.687 3.445 10.422 1 96.44 36 MET B N 1
ATOM 1473 C CA . MET B 1 36 ? 0.661 4.707 11.156 1 96.44 36 MET B CA 1
ATOM 1474 C C . MET B 1 36 ? 0.589 4.465 12.656 1 96.44 36 MET B C 1
ATOM 1476 O O . MET B 1 36 ? 1.278 5.133 13.43 1 96.44 36 MET B O 1
ATOM 1480 N N . GLU B 1 37 ? -0.181 3.564 13.086 1 95.81 37 GLU B N 1
ATOM 1481 C CA . GLU B 1 37 ? -0.274 3.238 14.508 1 95.81 37 GLU B CA 1
ATOM 1482 C C . GLU B 1 37 ? 1.077 2.799 15.062 1 95.81 37 GLU B C 1
ATOM 1484 O O . GLU B 1 37 ? 1.524 3.305 16.094 1 95.81 37 GLU B O 1
ATOM 1489 N N . SER B 1 38 ? 1.691 1.943 14.359 1 93.31 38 SER B N 1
ATOM 1490 C CA . SER B 1 38 ? 2.934 1.328 14.812 1 93.31 38 SER B CA 1
ATOM 1491 C C . SER B 1 38 ? 4.062 2.352 14.891 1 93.31 38 SER B C 1
ATOM 1493 O O . SER B 1 38 ? 4.883 2.312 15.812 1 93.31 38 SER B O 1
ATOM 1495 N N . HIS B 1 39 ? 4.07 3.289 13.93 1 94 39 HIS B N 1
ATOM 1496 C CA . HIS B 1 39 ? 5.215 4.184 13.836 1 94 39 HIS B CA 1
ATOM 1497 C C . HIS B 1 39 ? 4.977 5.473 14.617 1 94 39 HIS B C 1
ATOM 1499 O O . HIS B 1 39 ? 5.926 6.082 15.117 1 94 39 HIS B O 1
ATOM 1505 N N . SER B 1 40 ? 3.791 5.895 14.68 1 94.12 40 SER B N 1
ATOM 1506 C CA . SER B 1 40 ? 3.512 7.145 15.383 1 94.12 40 SER B CA 1
ATOM 1507 C C . SER B 1 40 ? 3.275 6.898 16.859 1 94.12 40 SER B C 1
ATOM 1509 O O . SER B 1 40 ? 3.322 7.832 17.672 1 94.12 40 SER B O 1
ATOM 1511 N N . GLY B 1 41 ? 2.877 5.641 17.25 1 93.06 41 GLY B N 1
ATOM 1512 C CA . GLY B 1 41 ? 2.514 5.316 18.609 1 93.06 41 GLY B CA 1
ATOM 1513 C C . GLY B 1 41 ? 1.099 5.734 18.969 1 93.06 41 GLY B C 1
ATOM 1514 O O . GLY B 1 41 ? 0.709 5.688 20.141 1 93.06 41 GLY B O 1
ATOM 1515 N N . ARG B 1 42 ? 0.358 6.223 18.016 1 95.5 42 ARG B N 1
ATOM 1516 C CA . ARG B 1 42 ? -1.025 6.633 18.219 1 95.5 42 ARG B CA 1
ATOM 1517 C C . ARG B 1 42 ? -1.995 5.633 17.609 1 95.5 42 ARG B C 1
ATOM 1519 O O . ARG B 1 42 ? -1.894 5.312 16.422 1 95.5 42 ARG B O 1
ATOM 1526 N N . LEU B 1 43 ? -2.914 5.207 18.391 1 96.44 43 LEU B N 1
ATOM 1527 C CA . LEU B 1 43 ? -3.914 4.262 17.906 1 96.44 43 LEU B CA 1
ATOM 1528 C C . LEU B 1 43 ? -5 4.977 17.109 1 96.44 43 LEU B C 1
ATOM 1530 O O . LEU B 1 43 ? -5.227 6.176 17.297 1 96.44 43 LEU B O 1
ATOM 1534 N N . THR B 1 44 ? -5.645 4.195 16.297 1 94.62 44 THR B N 1
ATOM 1535 C CA . THR B 1 44 ? -6.695 4.73 15.438 1 94.62 44 THR B CA 1
ATOM 1536 C C . THR B 1 44 ? -7.742 5.473 16.266 1 94.62 44 THR B C 1
ATOM 1538 O O . THR B 1 44 ? -8.125 6.594 15.922 1 94.62 44 THR B O 1
ATOM 1541 N N . HIS B 1 45 ? -8.195 4.902 17.297 1 95.06 45 HIS B N 1
ATOM 1542 C CA . HIS B 1 45 ? -9.273 5.48 18.094 1 95.06 45 HIS B CA 1
ATOM 1543 C C . HIS B 1 45 ? -8.844 6.785 18.75 1 95.06 45 HIS B C 1
ATOM 1545 O O . HIS B 1 45 ? -9.688 7.598 19.141 1 95.06 45 HIS B O 1
ATOM 1551 N N . GLU B 1 46 ? -7.52 7.043 18.906 1 96.75 46 GLU B N 1
ATOM 1552 C CA . GLU B 1 46 ? -6.988 8.258 19.516 1 96.75 46 GLU B CA 1
ATOM 1553 C C . GLU B 1 46 ? -6.938 9.406 18.5 1 96.75 46 GLU B C 1
ATOM 1555 O O . GLU B 1 46 ? -6.875 10.57 18.891 1 96.75 46 GLU B O 1
ATOM 1560 N N . VAL B 1 47 ? -6.918 9 17.203 1 97.19 47 VAL B N 1
ATOM 1561 C CA . VAL B 1 47 ? -6.641 10.055 16.234 1 97.19 47 VAL B CA 1
ATOM 1562 C C . VAL B 1 47 ? -7.84 10.242 15.305 1 97.19 47 VAL B C 1
ATOM 1564 O O . VAL B 1 47 ? -7.969 11.273 14.641 1 97.19 47 VAL B O 1
ATOM 1567 N N . GLN B 1 48 ? -8.719 9.297 15.25 1 96.25 48 GLN B N 1
ATOM 1568 C CA . GLN B 1 48 ? -9.844 9.328 14.328 1 96.25 48 GLN B CA 1
ATOM 1569 C C . GLN B 1 48 ? -10.734 10.547 14.578 1 96.25 48 GLN B C 1
ATOM 1571 O O . GLN B 1 48 ? -11.148 10.797 15.711 1 96.25 48 GLN B O 1
ATOM 1576 N N . GLY B 1 49 ? -10.977 11.273 13.555 1 96.38 49 GLY B N 1
ATOM 1577 C CA . GLY B 1 49 ? -11.836 12.445 13.656 1 96.38 49 GLY B CA 1
ATOM 1578 C C . GLY B 1 49 ? -11.094 13.688 14.102 1 96.38 49 GLY B C 1
ATOM 1579 O O . GLY B 1 49 ? -11.625 14.797 14.008 1 96.38 49 GLY B O 1
ATOM 1580 N N . GLY B 1 50 ? -9.906 13.547 14.586 1 97.56 50 GLY B N 1
ATOM 1581 C CA . GLY B 1 50 ? -9.109 14.672 15.047 1 97.56 50 GLY B CA 1
ATOM 1582 C C . GLY B 1 50 ? -8.406 15.406 13.922 1 97.56 50 GLY B C 1
ATOM 1583 O O . GLY B 1 50 ? -8.281 14.883 12.812 1 97.56 50 GLY B O 1
ATOM 1584 N N . SER B 1 51 ? -7.973 16.641 14.242 1 98 51 SER B N 1
ATOM 1585 C CA . SER B 1 51 ? -7.219 17.453 13.297 1 98 51 SER B CA 1
ATOM 1586 C C . SER B 1 51 ? -5.773 16.984 13.188 1 98 51 SER B C 1
ATOM 1588 O O . SER B 1 51 ? -5.082 16.828 14.195 1 98 51 SER B O 1
ATOM 1590 N N . LEU B 1 52 ? -5.348 16.75 11.922 1 98.25 52 LEU B N 1
ATOM 1591 C CA . LEU B 1 52 ? -3.963 16.359 11.695 1 98.25 52 LEU B CA 1
ATOM 1592 C C . LEU B 1 52 ? -3.002 17.312 12.391 1 98.25 52 LEU B C 1
ATOM 1594 O O . LEU B 1 52 ? -2.064 16.875 13.062 1 98.25 52 LEU B O 1
ATOM 1598 N N . PHE B 1 53 ? -3.334 18.625 12.359 1 97.94 53 PHE B N 1
ATOM 1599 C CA . PHE B 1 53 ? -2.422 19.672 12.828 1 97.94 53 PHE B CA 1
ATOM 1600 C C . PHE B 1 53 ? -2.459 19.781 14.352 1 97.94 53 PHE B C 1
ATOM 1602 O O . PHE B 1 53 ? -1.446 20.094 14.977 1 97.94 53 PHE B O 1
ATOM 1609 N N . GLU B 1 54 ? -3.6 19.5 14.914 1 97.56 54 GLU B N 1
ATOM 1610 C CA . GLU B 1 54 ? -3.711 19.547 16.359 1 97.56 54 GLU B CA 1
ATOM 1611 C C . GLU B 1 54 ? -3.053 18.328 17 1 97.56 54 GLU B C 1
ATOM 1613 O O . GLU B 1 54 ? -2.389 18.453 18.031 1 97.56 54 GLU B O 1
ATOM 1618 N N . LEU B 1 55 ? -3.178 17.25 16.391 1 97.44 55 LEU B N 1
ATOM 1619 C CA . LEU B 1 55 ? -2.66 16 16.938 1 97.44 55 LEU B CA 1
ATOM 1620 C C . LEU B 1 55 ? -1.159 15.883 16.688 1 97.44 55 LEU B C 1
ATOM 1622 O O . LEU B 1 55 ? -0.449 15.25 17.484 1 97.44 55 LEU B O 1
ATOM 1626 N N . PHE B 1 56 ? -0.709 16.453 15.625 1 97.69 56 PHE B N 1
ATOM 1627 C CA . PHE B 1 56 ? 0.699 16.406 15.25 1 97.69 56 PHE B CA 1
ATOM 1628 C C . PHE B 1 56 ? 1.228 17.781 14.906 1 97.69 56 PHE B C 1
ATOM 1630 O O . PHE B 1 56 ? 1.452 18.094 13.734 1 97.69 56 PHE B O 1
ATOM 1637 N N . PRO B 1 57 ? 1.55 18.531 15.914 1 96.81 57 PRO B N 1
ATOM 1638 C CA . PRO B 1 57 ? 1.991 19.906 15.703 1 96.81 57 PRO B CA 1
ATOM 1639 C C . PRO B 1 57 ? 3.316 20 14.953 1 96.81 57 PRO B C 1
ATOM 1641 O O . PRO B 1 57 ? 3.689 21.062 14.469 1 96.81 57 PRO B O 1
ATOM 1644 N N . GLU B 1 58 ? 4.047 18.938 14.773 1 95.88 58 GLU B N 1
ATOM 1645 C CA . GLU B 1 58 ? 5.312 18.922 14.047 1 95.88 58 GLU B CA 1
ATOM 1646 C C . GLU B 1 58 ? 5.09 19.078 12.547 1 95.88 58 GLU B C 1
ATOM 1648 O O . GLU B 1 58 ? 6.031 19.375 11.805 1 95.88 58 GLU B O 1
ATOM 1653 N N . VAL B 1 59 ? 3.883 18.875 12.102 1 97.12 59 VAL B N 1
ATOM 1654 C CA . VAL B 1 59 ? 3.572 19.016 10.68 1 97.12 59 VAL B CA 1
ATOM 1655 C C . VAL B 1 59 ? 3.613 20.5 10.305 1 97.12 59 VAL B C 1
ATOM 1657 O O . VAL B 1 59 ? 3.025 21.344 10.984 1 97.12 59 VAL B O 1
ATOM 1660 N N . ASP B 1 60 ? 4.336 20.766 9.273 1 96.81 60 ASP B N 1
ATOM 1661 C CA . ASP B 1 60 ? 4.316 22.109 8.711 1 96.81 60 ASP B CA 1
ATOM 1662 C C . ASP B 1 60 ? 2.984 22.391 8.016 1 96.81 60 ASP B C 1
ATOM 1664 O O . ASP B 1 60 ? 2.803 22.062 6.844 1 96.81 60 ASP B O 1
ATOM 1668 N N . ARG B 1 61 ? 2.117 23.078 8.742 1 97.06 61 ARG B N 1
ATOM 1669 C CA . ARG B 1 61 ? 0.744 23.266 8.289 1 97.06 61 ARG B CA 1
ATOM 1670 C C . ARG B 1 61 ? 0.708 24.016 6.961 1 97.06 61 ARG B C 1
ATOM 1672 O O . ARG B 1 61 ? 0.012 23.609 6.027 1 97.06 61 ARG B O 1
ATOM 1679 N N . LYS B 1 62 ? 1.404 25.078 6.914 1 97.12 62 LYS B N 1
ATOM 1680 C CA . LYS B 1 62 ? 1.386 25.906 5.715 1 97.12 62 LYS B CA 1
ATOM 1681 C C . LYS B 1 62 ? 1.851 25.125 4.492 1 97.12 62 LYS B C 1
ATOM 1683 O O . LYS B 1 62 ? 1.2 25.141 3.447 1 97.12 62 LYS B O 1
ATOM 1688 N N . TRP B 1 63 ? 2.91 24.469 4.621 1 97.06 63 TRP B N 1
ATOM 1689 C CA . TRP B 1 63 ? 3.449 23.656 3.533 1 97.06 63 TRP B CA 1
ATOM 1690 C C . TRP B 1 63 ? 2.461 22.578 3.119 1 97.06 63 TRP B C 1
ATOM 1692 O O . TRP B 1 63 ? 2.188 22.406 1.929 1 97.06 63 TRP B O 1
ATOM 1702 N N . PHE B 1 64 ? 1.922 21.875 4.102 1 97.81 64 PHE B N 1
ATOM 1703 C CA . PHE B 1 64 ? 1.029 20.766 3.814 1 97.81 64 PHE B CA 1
ATOM 1704 C C . PHE B 1 64 ? -0.255 21.25 3.154 1 97.81 64 PHE B C 1
ATOM 1706 O O . PHE B 1 64 ? -0.74 20.641 2.201 1 97.81 64 PHE B O 1
ATOM 1713 N N . GLU B 1 65 ? -0.791 22.297 3.672 1 97.12 65 GLU B N 1
ATOM 1714 C CA . GLU B 1 65 ? -2.02 22.859 3.107 1 97.12 65 GLU B CA 1
ATOM 1715 C C . GLU B 1 65 ? -1.831 23.234 1.643 1 97.12 65 GLU B C 1
ATOM 1717 O O . GLU B 1 65 ? -2.734 23.047 0.826 1 97.12 65 GLU B O 1
ATOM 1722 N N . ARG B 1 66 ? -0.714 23.797 1.358 1 95.38 66 ARG B N 1
ATOM 1723 C CA . ARG B 1 66 ? -0.435 24.156 -0.03 1 95.38 66 ARG B CA 1
ATOM 1724 C C . ARG B 1 66 ? -0.459 22.922 -0.924 1 95.38 66 ARG B C 1
ATOM 1726 O O . ARG B 1 66 ? -1.088 22.922 -1.984 1 95.38 66 ARG B O 1
ATOM 1733 N N . LYS B 1 67 ? 0.223 21.891 -0.535 1 95.94 67 LYS B N 1
ATOM 1734 C CA . LYS B 1 67 ? 0.263 20.656 -1.303 1 95.94 67 LYS B CA 1
ATOM 1735 C C . LYS B 1 67 ? -1.124 20.031 -1.408 1 95.94 67 LYS B C 1
ATOM 1737 O O . LYS B 1 67 ? -1.541 19.609 -2.49 1 95.94 67 LYS B O 1
ATOM 1742 N N . ALA B 1 68 ? -1.823 19.984 -0.27 1 96.69 68 ALA B N 1
ATOM 1743 C CA . ALA B 1 68 ? -3.139 19.359 -0.203 1 96.69 68 ALA B CA 1
ATOM 1744 C C . ALA B 1 68 ? -4.164 20.141 -1.021 1 96.69 68 ALA B C 1
ATOM 1746 O O . ALA B 1 68 ? -5.023 19.547 -1.677 1 96.69 68 ALA B O 1
ATOM 1747 N N . ASN B 1 69 ? -4.094 21.422 -0.885 1 94.88 69 ASN B N 1
ATOM 1748 C CA . ASN B 1 69 ? -5.035 22.266 -1.614 1 94.88 69 ASN B CA 1
ATOM 1749 C C . ASN B 1 69 ? -4.938 22.047 -3.121 1 94.88 69 ASN B C 1
ATOM 1751 O O . ASN B 1 69 ? -5.949 22.047 -3.82 1 94.88 69 ASN B O 1
ATOM 1755 N N . MET B 1 70 ? -3.705 21.891 -3.557 1 93.5 70 MET B N 1
ATOM 1756 C CA . MET B 1 70 ? -3.508 21.609 -4.977 1 93.5 70 MET B CA 1
ATOM 1757 C C . MET B 1 70 ? -4.203 20.297 -5.371 1 93.5 70 MET B C 1
ATOM 1759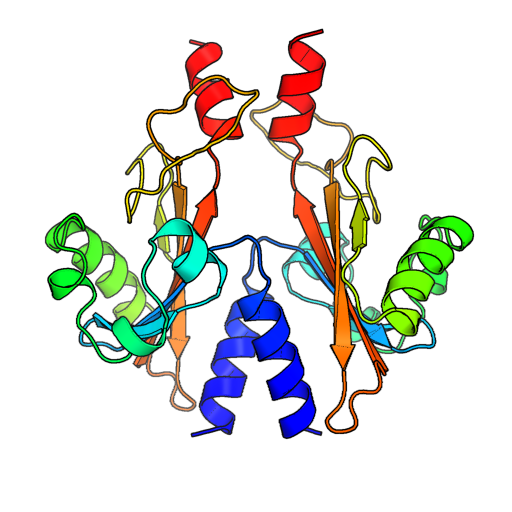 O O . MET B 1 70 ? -4.785 20.203 -6.453 1 93.5 70 MET B O 1
ATOM 1763 N N . VAL B 1 71 ? -4.191 19.359 -4.523 1 95.12 71 VAL B N 1
ATOM 1764 C CA . VAL B 1 71 ? -4.812 18.062 -4.777 1 95.12 71 VAL B CA 1
ATOM 1765 C C . VAL B 1 71 ? -6.336 18.219 -4.754 1 95.12 71 VAL B C 1
ATOM 1767 O O . VAL B 1 71 ? -7.023 17.703 -5.637 1 95.12 71 VAL B O 1
ATOM 1770 N N . PHE B 1 72 ? -6.898 18.953 -3.803 1 93.5 72 PHE B N 1
ATOM 1771 C CA . PHE B 1 72 ? -8.336 19.156 -3.672 1 93.5 72 PHE B CA 1
ATOM 1772 C C . PHE B 1 72 ? -8.883 19.922 -4.875 1 93.5 72 PHE B C 1
ATOM 1774 O O . PHE B 1 72 ? -9.953 19.594 -5.387 1 93.5 72 PHE B O 1
ATOM 1781 N N . LYS B 1 73 ? -8.172 20.875 -5.32 1 91.19 73 LYS B N 1
ATOM 1782 C CA . LYS B 1 73 ? -8.68 21.797 -6.324 1 91.19 73 LYS B CA 1
ATOM 1783 C C . LYS B 1 73 ? -8.477 21.25 -7.734 1 91.19 73 LYS B C 1
ATOM 1785 O O . LYS B 1 73 ? -9.344 21.406 -8.602 1 91.19 73 LYS B O 1
ATOM 1790 N N . LEU B 1 74 ? -7.301 20.609 -7.973 1 88.44 74 LEU B N 1
ATOM 1791 C CA . LEU B 1 74 ? -6.938 20.234 -9.336 1 88.44 74 LEU B CA 1
ATOM 1792 C C . LEU B 1 74 ? -7.262 18.766 -9.602 1 88.44 74 LEU B C 1
ATOM 1794 O O . LEU B 1 74 ? -7.184 18.312 -10.742 1 88.44 74 LEU B O 1
ATOM 1798 N N . ASN B 1 75 ? -7.664 18 -8.562 1 88.25 75 ASN B N 1
ATOM 1799 C CA . ASN B 1 75 ? -8 16.594 -8.688 1 88.25 75 ASN B CA 1
ATOM 1800 C C . ASN B 1 75 ? -6.848 15.789 -9.273 1 88.25 75 ASN B C 1
ATOM 1802 O O . ASN B 1 75 ? -7.059 14.93 -10.133 1 88.25 75 ASN B O 1
ATOM 1806 N N . ASN B 1 76 ? -5.699 16.25 -8.945 1 90.88 76 ASN B N 1
ATOM 1807 C CA . ASN B 1 76 ? -4.492 15.547 -9.375 1 90.88 76 ASN B CA 1
ATOM 1808 C C . ASN B 1 76 ? -3.668 15.07 -8.18 1 90.88 76 ASN B C 1
ATOM 1810 O O . ASN B 1 76 ? -3.764 15.641 -7.09 1 90.88 76 ASN B O 1
ATOM 1814 N N . ARG B 1 77 ? -2.85 14.141 -8.445 1 92.69 77 ARG B N 1
ATOM 1815 C CA . ARG B 1 77 ? -1.966 13.664 -7.391 1 92.69 77 ARG B CA 1
ATOM 1816 C C . ARG B 1 77 ? -0.814 14.641 -7.156 1 92.69 77 ARG B C 1
ATOM 1818 O O . ARG B 1 77 ? -0.41 15.359 -8.07 1 92.69 77 ARG B O 1
ATOM 1825 N N . ALA B 1 78 ? -0.338 14.68 -6.004 1 95.19 78 ALA B N 1
ATOM 1826 C CA . ALA B 1 78 ? 0.865 15.43 -5.652 1 95.19 78 ALA B CA 1
ATOM 1827 C C . ALA B 1 78 ? 1.906 14.523 -5.004 1 95.19 78 ALA B C 1
ATOM 1829 O O . ALA B 1 78 ? 1.56 13.516 -4.375 1 95.19 78 ALA B O 1
ATOM 1830 N N . PHE B 1 79 ? 3.125 14.922 -5.234 1 94.31 79 PHE B N 1
ATOM 1831 C CA . PHE B 1 79 ? 4.234 14.125 -4.715 1 94.31 79 PHE B CA 1
ATOM 1832 C C . PHE B 1 79 ? 5.211 15.008 -3.939 1 94.31 79 PHE B C 1
ATOM 1834 O O . PHE B 1 79 ? 5.352 16.203 -4.234 1 94.31 79 PHE B O 1
ATOM 1841 N N . SER B 1 80 ? 5.781 14.414 -2.893 1 96.44 80 SER B N 1
ATOM 1842 C CA . SER B 1 80 ? 6.902 15.023 -2.182 1 96.44 80 SER B CA 1
ATOM 1843 C C . SER B 1 80 ? 7.992 14 -1.885 1 96.44 80 SER B C 1
ATOM 1845 O O . SER B 1 80 ? 7.711 12.922 -1.36 1 96.44 80 SER B O 1
ATOM 1847 N N . THR B 1 81 ? 9.219 14.32 -2.27 1 95.44 81 THR B N 1
ATOM 1848 C CA . THR B 1 81 ? 10.344 13.422 -2.01 1 95.44 81 THR B CA 1
ATOM 1849 C C . THR B 1 81 ? 11.039 13.789 -0.701 1 95.44 81 THR B C 1
ATOM 1851 O O . THR B 1 81 ? 10.883 14.906 -0.204 1 95.44 81 THR B O 1
ATOM 1854 N N . TRP B 1 82 ? 11.82 12.812 -0.25 1 93.5 82 TRP B N 1
ATOM 1855 C CA . TRP B 1 82 ? 12.531 13.047 1 1 93.5 82 TRP B CA 1
ATOM 1856 C C . TRP B 1 82 ? 13.508 14.211 0.862 1 93.5 82 TRP B C 1
ATOM 1858 O O . TRP B 1 82 ? 13.844 14.867 1.851 1 93.5 82 TRP B O 1
ATOM 1868 N N . GLU B 1 83 ? 13.906 14.477 -0.371 1 93.12 83 GLU B N 1
ATOM 1869 C CA . GLU B 1 83 ? 14.805 15.594 -0.631 1 93.12 83 GLU B CA 1
ATOM 1870 C C . GLU B 1 83 ? 14.109 16.938 -0.403 1 93.12 83 GLU B C 1
ATOM 1872 O O . GLU B 1 83 ? 14.734 17.906 0.036 1 93.12 83 GLU B O 1
ATOM 1877 N N . GLN B 1 84 ? 12.859 17.031 -0.779 1 93.44 84 GLN B N 1
ATOM 1878 C CA . GLN B 1 84 ? 12.086 18.25 -0.592 1 93.44 84 GLN B CA 1
ATOM 1879 C C . GLN B 1 84 ? 11.695 18.438 0.872 1 93.44 84 GLN B C 1
ATOM 1881 O O . GLN B 1 84 ? 11.844 19.531 1.426 1 93.44 84 GLN B O 1
ATOM 1886 N N . LYS B 1 85 ? 11.227 17.484 1.421 1 94.75 85 LYS B N 1
ATOM 1887 C CA . LYS B 1 85 ? 10.836 17.406 2.824 1 94.75 85 LYS B CA 1
ATOM 1888 C C . LYS B 1 85 ? 11.117 16.016 3.406 1 94.75 85 LYS B C 1
ATOM 1890 O O . LYS B 1 85 ? 10.547 15.023 2.955 1 94.75 85 LYS B O 1
ATOM 1895 N N . PRO B 1 86 ? 12.031 15.953 4.379 1 94.19 86 PRO B N 1
ATOM 1896 C CA . PRO B 1 86 ? 12.523 14.656 4.848 1 94.19 86 PRO B CA 1
ATOM 1897 C C . PRO B 1 86 ? 11.398 13.75 5.352 1 94.19 86 PRO B C 1
ATOM 1899 O O . PRO B 1 86 ? 11.5 12.523 5.25 1 94.19 86 PRO B O 1
ATOM 1902 N N . TYR B 1 87 ? 10.414 14.352 5.977 1 96.44 87 TYR B N 1
ATOM 1903 C CA . TYR B 1 87 ? 9.312 13.562 6.512 1 96.44 87 TYR B CA 1
ATOM 1904 C C . TYR B 1 87 ? 8.078 14.43 6.75 1 96.44 87 TYR B C 1
ATOM 1906 O O . TYR B 1 87 ? 8.195 15.648 6.918 1 96.44 87 TYR B O 1
ATOM 1914 N N . LEU B 1 88 ? 6.891 13.82 6.656 1 97.38 88 LEU B N 1
ATOM 1915 C CA . LEU B 1 88 ? 5.668 14.477 7.105 1 97.38 88 LEU B CA 1
ATOM 1916 C C . LEU B 1 88 ? 5.516 14.367 8.617 1 97.38 88 LEU B C 1
ATOM 1918 O O . LEU B 1 88 ? 5.301 15.367 9.305 1 97.38 88 LEU B O 1
ATOM 1922 N N . LEU B 1 89 ? 5.586 13.156 9.156 1 96.69 89 LEU B N 1
ATOM 1923 C CA . LEU B 1 89 ? 5.621 12.828 10.57 1 96.69 89 LEU B CA 1
ATOM 1924 C C . LEU B 1 89 ? 6.953 12.188 10.945 1 96.69 89 LEU B C 1
ATOM 1926 O O . LEU B 1 89 ? 7.445 11.312 10.234 1 96.69 89 LEU B O 1
ATOM 1930 N N . ARG B 1 90 ? 7.434 12.594 11.977 1 94.62 90 ARG B N 1
ATOM 1931 C CA . ARG B 1 90 ? 8.742 12.094 12.383 1 94.62 90 ARG B CA 1
ATOM 1932 C C . ARG B 1 90 ? 8.625 10.711 13.016 1 94.62 90 ARG B C 1
ATOM 1934 O O . ARG B 1 90 ? 8.188 10.578 14.156 1 94.62 90 ARG B O 1
ATOM 1941 N N . PHE B 1 91 ? 9.016 9.703 12.25 1 94.44 91 PHE B N 1
ATOM 1942 C CA . PHE B 1 91 ? 9.031 8.328 12.742 1 94.44 91 PHE B CA 1
ATOM 1943 C C . PHE B 1 91 ? 10.453 7.895 13.078 1 94.44 91 PHE B C 1
ATOM 1945 O O . PHE B 1 91 ? 11.406 8.25 12.375 1 94.44 91 PHE B O 1
ATOM 1952 N N . SER B 1 92 ? 10.523 7.117 14.18 1 84.75 92 SER B N 1
ATOM 1953 C CA . SER B 1 92 ? 11.828 6.555 14.516 1 84.75 92 SER B CA 1
ATOM 1954 C C . SER B 1 92 ? 12.188 5.406 13.578 1 84.75 92 SER B C 1
ATOM 1956 O O . SER B 1 92 ? 11.305 4.719 13.055 1 84.75 92 SER B O 1
ATOM 1958 N N . ASN B 1 93 ? 13.344 5.391 13.055 1 72.12 93 ASN B N 1
ATOM 1959 C CA . ASN B 1 93 ? 13.797 4.305 12.195 1 72.12 93 ASN B CA 1
ATOM 1960 C C . ASN B 1 93 ? 14.672 3.309 12.961 1 72.12 93 ASN B C 1
ATOM 1962 O O . ASN B 1 93 ? 15.734 3.668 13.461 1 72.12 93 ASN B O 1
ATOM 1966 N N . TYR B 1 94 ? 14.094 2.357 13.711 1 57.5 94 TYR B N 1
ATOM 1967 C CA . TYR B 1 94 ? 15 1.399 14.328 1 57.5 94 TYR B CA 1
ATOM 1968 C C . TYR B 1 94 ? 15.531 0.405 13.305 1 57.5 94 TYR B C 1
ATOM 1970 O O . TYR B 1 94 ? 14.781 -0.431 12.797 1 57.5 94 TYR B O 1
ATOM 1978 N N . ARG B 1 95 ? 16.328 0.815 12.359 1 57.66 95 ARG B N 1
ATOM 1979 C CA . ARG B 1 95 ? 16.875 -0.223 11.492 1 57.66 95 ARG B CA 1
ATOM 1980 C C . ARG B 1 95 ? 18.266 -0.644 11.969 1 57.66 95 ARG B C 1
ATOM 1982 O O . ARG B 1 95 ? 19.141 0.199 12.156 1 57.66 95 ARG B O 1
ATOM 1989 N N . PRO B 1 96 ? 18.344 -1.87 12.367 1 50.81 96 PRO B N 1
ATOM 1990 C CA . PRO B 1 96 ? 19.672 -2.357 12.742 1 50.81 96 PRO B CA 1
ATOM 1991 C C . PRO B 1 96 ? 20.719 -2.104 11.664 1 50.81 96 PRO B C 1
ATOM 1993 O O . PRO B 1 96 ? 21.875 -1.827 11.984 1 50.81 96 PRO B O 1
ATOM 1996 N N . ILE B 1 97 ? 20.391 -2.424 10.484 1 47.44 97 ILE B N 1
ATOM 1997 C CA . ILE B 1 97 ? 21.438 -2.557 9.469 1 47.44 97 ILE B CA 1
ATOM 1998 C C . ILE B 1 97 ? 21.891 -1.173 9.016 1 47.44 97 ILE B C 1
ATOM 2000 O O . ILE B 1 97 ? 23.078 -0.924 8.859 1 47.44 97 ILE B O 1
ATOM 2004 N N . THR B 1 98 ? 20.984 -0.488 8.359 1 50.09 98 THR B N 1
ATOM 2005 C CA . THR B 1 98 ? 21.453 0.674 7.609 1 50.09 98 THR B CA 1
ATOM 2006 C C . THR B 1 98 ? 22.031 1.727 8.547 1 50.09 98 THR B C 1
ATOM 2008 O O . THR B 1 98 ? 22.578 2.734 8.094 1 50.09 98 THR B O 1
ATOM 2011 N N . GLY B 1 99 ? 22.359 1.34 9.711 1 53.84 99 GLY B N 1
ATOM 2012 C CA . GLY B 1 99 ? 22.844 2.371 10.617 1 53.84 99 GLY B CA 1
ATOM 2013 C C . GLY B 1 99 ? 21.766 3.357 11.023 1 53.84 99 GLY B C 1
ATOM 2014 O O . GLY B 1 99 ? 20.656 3.35 10.461 1 53.84 99 GLY B O 1
ATOM 2015 N N . ALA B 1 100 ? 21.875 4.094 12.117 1 62.72 100 ALA B N 1
ATOM 2016 C CA . ALA B 1 100 ? 20.906 4.844 12.922 1 62.72 100 ALA B CA 1
ATOM 2017 C C . ALA B 1 100 ? 20.406 6.074 12.18 1 62.72 100 ALA B C 1
ATOM 2019 O O . ALA B 1 100 ? 21.172 7.023 11.953 1 62.72 100 ALA B O 1
ATOM 2020 N N . ALA B 1 101 ? 19.734 5.891 11 1 72.94 101 ALA B N 1
ATOM 2021 C CA . ALA B 1 101 ? 19.109 7.137 10.57 1 72.94 101 ALA B CA 1
ATOM 2022 C C . ALA B 1 101 ? 18.344 7.789 11.719 1 72.94 101 ALA B C 1
ATOM 2024 O O . ALA B 1 101 ? 17.703 7.098 12.523 1 72.94 101 ALA B O 1
ATOM 2025 N N . PRO B 1 102 ? 18.609 9.078 11.867 1 83 102 PRO B N 1
ATOM 2026 C CA . PRO B 1 102 ? 17.953 9.773 12.977 1 83 102 PRO B CA 1
ATOM 2027 C C . PRO B 1 102 ? 16.422 9.656 12.906 1 83 102 PRO B C 1
ATOM 2029 O O . PRO B 1 102 ? 15.758 9.711 13.945 1 83 102 PRO B O 1
ATOM 2032 N N . HIS B 1 103 ? 15.945 9.5 11.672 1 91.38 103 HIS B N 1
ATOM 2033 C CA . HIS B 1 103 ? 14.516 9.344 11.445 1 91.38 103 HIS B CA 1
ATOM 2034 C C . HIS B 1 103 ? 14.242 8.617 10.133 1 91.38 103 HIS B C 1
ATOM 2036 O O . HIS B 1 103 ? 15.156 8.375 9.352 1 91.38 103 HIS B O 1
ATOM 2042 N N . MET B 1 104 ? 13.062 8.25 9.977 1 93.06 104 MET B N 1
ATOM 2043 C CA . MET B 1 104 ? 12.633 7.648 8.719 1 93.06 104 MET B CA 1
ATOM 2044 C C . MET B 1 104 ? 12.484 8.703 7.629 1 93.06 104 MET B C 1
ATOM 2046 O O . MET B 1 104 ? 11.734 9.672 7.789 1 93.06 104 MET B O 1
ATOM 2050 N N . TYR B 1 105 ? 13.25 8.539 6.586 1 93.56 105 TYR B N 1
ATOM 2051 C CA . TYR B 1 105 ? 13.055 9.391 5.414 1 93.56 105 TYR B CA 1
ATOM 2052 C C . TYR B 1 105 ? 11.836 8.938 4.613 1 93.56 105 TYR B C 1
ATOM 2054 O O . TYR B 1 105 ? 11.602 7.738 4.445 1 93.56 105 TYR B O 1
ATOM 2062 N N . GLN B 1 106 ? 11.094 9.961 4.215 1 95.81 106 GLN B N 1
ATOM 2063 C CA . GLN B 1 106 ? 9.781 9.617 3.674 1 95.81 106 GLN B CA 1
ATOM 2064 C C . GLN B 1 106 ? 9.57 10.25 2.299 1 95.81 106 GLN B C 1
ATOM 2066 O O . GLN B 1 106 ? 9.961 11.398 2.068 1 95.81 106 GLN B O 1
ATOM 2071 N N . ASN B 1 107 ? 9.055 9.484 1.371 1 95.5 107 ASN B N 1
ATOM 2072 C CA . ASN B 1 107 ? 8.359 10.031 0.208 1 95.5 107 ASN B CA 1
ATOM 2073 C C . ASN B 1 107 ? 6.848 10.055 0.414 1 95.5 107 ASN B C 1
ATOM 2075 O O . ASN B 1 107 ? 6.285 9.125 1.001 1 95.5 107 ASN B O 1
ATOM 2079 N N . LEU B 1 108 ? 6.188 11.086 -0.071 1 97.25 108 LEU B N 1
ATOM 2080 C CA . LEU B 1 108 ? 4.742 11.227 0.088 1 97.25 108 LEU B CA 1
ATOM 2081 C C . LEU B 1 108 ? 4.047 11.242 -1.268 1 97.25 108 LEU B C 1
ATOM 2083 O O . LEU B 1 108 ? 4.551 11.836 -2.225 1 97.25 108 LEU B O 1
ATOM 2087 N N . THR B 1 109 ? 2.953 10.609 -1.35 1 96.31 109 THR B N 1
ATOM 2088 C CA . THR B 1 109 ? 2 10.742 -2.447 1 96.31 109 THR B CA 1
ATOM 2089 C C . THR B 1 109 ? 0.625 11.141 -1.924 1 96.31 109 THR B C 1
ATOM 2091 O O . THR B 1 109 ? 0.06 10.461 -1.063 1 96.31 109 THR B O 1
ATOM 2094 N N . LEU B 1 110 ? 0.13 12.266 -2.34 1 96.88 110 LEU B N 1
ATOM 2095 C CA . LEU B 1 110 ? -1.228 12.703 -2.031 1 96.88 110 LEU B CA 1
ATOM 2096 C C . LEU B 1 110 ? -2.17 12.406 -3.193 1 96.88 110 LEU B C 1
ATOM 2098 O O . LEU B 1 110 ? -1.899 12.797 -4.332 1 96.88 110 LEU B O 1
ATOM 2102 N N . VAL B 1 111 ? -3.26 11.75 -2.93 1 95.56 111 VAL B N 1
ATOM 2103 C CA . VAL B 1 111 ? -4.203 11.32 -3.955 1 95.56 111 VAL B CA 1
ATOM 2104 C C . VAL B 1 111 ? -5.594 11.875 -3.645 1 95.56 111 VAL B C 1
ATOM 2106 O O . VAL B 1 111 ? -6.086 11.742 -2.52 1 95.56 111 VAL B O 1
ATOM 2109 N N . PRO B 1 112 ? -6.223 12.453 -4.637 1 95.38 112 PRO B N 1
ATOM 2110 C CA . PRO B 1 112 ? -7.602 12.906 -4.422 1 95.38 112 PRO B CA 1
ATOM 2111 C C . PRO B 1 112 ? -8.602 11.75 -4.387 1 95.38 112 PRO B C 1
ATOM 2113 O O . PRO B 1 112 ? -8.469 10.797 -5.152 1 95.38 112 PRO B O 1
ATOM 2116 N N . LEU B 1 113 ? -9.43 11.789 -3.475 1 93.69 113 LEU B N 1
ATOM 2117 C CA . LEU B 1 113 ? -10.547 10.852 -3.387 1 93.69 113 LEU B CA 1
ATOM 2118 C C . LEU B 1 113 ? -11.875 11.547 -3.656 1 93.69 113 LEU B C 1
ATOM 2120 O O . LEU B 1 113 ? -12.43 12.195 -2.764 1 93.69 113 LEU B O 1
ATOM 2124 N N . ALA B 1 114 ? -12.312 11.344 -4.871 1 88.19 114 ALA B N 1
ATOM 2125 C CA . ALA B 1 114 ? -13.531 12.023 -5.297 1 88.19 114 ALA B CA 1
ATOM 2126 C C . ALA B 1 114 ? -14.766 11.188 -4.957 1 88.19 114 ALA B C 1
ATOM 2128 O O . ALA B 1 114 ? -14.695 9.961 -4.906 1 88.19 114 ALA B O 1
ATOM 2129 N N . ASP B 1 115 ? -15.805 11.953 -4.727 1 81.94 115 ASP B N 1
ATOM 2130 C CA . ASP B 1 115 ? -17.078 11.281 -4.562 1 81.94 115 ASP B CA 1
ATOM 2131 C C . ASP B 1 115 ? -17.719 10.969 -5.914 1 81.94 115 ASP B C 1
ATOM 2133 O O . ASP B 1 115 ? -17.062 11.078 -6.953 1 81.94 115 ASP B O 1
ATOM 2137 N N . PHE B 1 116 ? -18.953 10.453 -5.887 1 79.12 116 PHE B N 1
ATOM 2138 C CA . PHE B 1 116 ? -19.625 10.016 -7.098 1 79.12 116 PHE B CA 1
ATOM 2139 C C . PHE B 1 116 ? -19.938 11.195 -8.016 1 79.12 116 PHE B C 1
ATOM 2141 O O . PHE B 1 116 ? -20.141 11.016 -9.211 1 79.12 116 PHE B O 1
ATOM 2148 N N . ASN B 1 117 ? -19.953 12.406 -7.402 1 83.5 117 ASN B N 1
ATOM 2149 C CA . ASN B 1 117 ? -20.219 13.609 -8.195 1 83.5 117 ASN B CA 1
ATOM 2150 C C . ASN B 1 117 ? -18.922 14.203 -8.75 1 83.5 117 ASN B C 1
ATOM 2152 O O . ASN B 1 117 ? -18.953 15.25 -9.398 1 83.5 117 ASN B O 1
ATOM 2156 N N . GLY B 1 118 ? -17.844 13.586 -8.492 1 83.12 118 GLY B N 1
ATOM 2157 C CA . GLY B 1 118 ? -16.562 14.055 -8.992 1 83.12 118 GLY B CA 1
ATOM 2158 C C . GLY B 1 118 ? -15.898 15.086 -8.086 1 83.12 118 GLY B C 1
ATOM 2159 O O . GLY B 1 118 ? -14.82 15.594 -8.398 1 83.12 118 GLY B O 1
ATOM 2160 N N . GLU B 1 119 ? -16.578 15.414 -7.039 1 88.56 119 GLU B N 1
ATOM 2161 C CA . GLU B 1 119 ? -16.016 16.375 -6.086 1 88.56 119 GLU B CA 1
ATOM 2162 C C . GLU B 1 119 ? -15.023 15.688 -5.152 1 88.56 119 GLU B C 1
ATOM 2164 O O . GLU B 1 119 ? -15.32 14.625 -4.59 1 88.56 119 GLU B O 1
ATOM 2169 N N . VAL B 1 120 ? -13.883 16.281 -5.062 1 92.88 120 VAL B N 1
ATOM 2170 C CA . VAL B 1 120 ? -12.875 15.727 -4.164 1 92.88 120 VAL B CA 1
ATOM 2171 C C . VAL B 1 120 ? -13.203 16.109 -2.723 1 92.88 120 VAL B C 1
ATOM 2173 O O . VAL B 1 120 ? -13.078 17.281 -2.338 1 92.88 120 VAL B O 1
ATOM 2176 N N . THR B 1 121 ? -13.594 15.172 -1.97 1 92 121 THR B N 1
ATOM 2177 C CA . THR B 1 121 ? -14.023 15.438 -0.6 1 92 121 THR B CA 1
ATOM 2178 C C . THR B 1 121 ? -12.977 14.945 0.397 1 92 121 THR B C 1
ATOM 2180 O O . THR B 1 121 ? -13.031 15.297 1.58 1 92 121 THR B O 1
ATOM 2183 N N . HIS B 1 122 ? -12.07 14.078 -0.051 1 95.12 122 HIS B N 1
ATOM 2184 C CA . HIS B 1 122 ? -11 13.531 0.786 1 95.12 122 HIS B CA 1
ATOM 2185 C C . HIS B 1 122 ? -9.695 13.438 0.014 1 95.12 122 HIS B C 1
ATOM 2187 O O . HIS B 1 122 ? -9.68 13.531 -1.215 1 95.12 122 HIS B O 1
ATOM 2193 N N . ILE B 1 123 ? -8.625 13.375 0.755 1 96.38 123 ILE B N 1
ATOM 2194 C CA . ILE B 1 123 ? -7.328 13.047 0.17 1 96.38 123 ILE B CA 1
ATOM 2195 C C . ILE B 1 123 ? -6.684 11.898 0.951 1 96.38 123 ILE B C 1
ATOM 2197 O O . ILE B 1 123 ? -6.879 11.781 2.164 1 96.38 123 ILE B O 1
ATOM 2201 N N . ALA B 1 124 ? -6.051 11.078 0.244 1 96.75 124 ALA B N 1
ATOM 2202 C CA . ALA B 1 124 ? -5.23 10.031 0.854 1 96.75 124 ALA B CA 1
ATOM 2203 C C . ALA B 1 124 ? -3.752 10.406 0.818 1 96.75 124 ALA B C 1
ATOM 2205 O O . ALA B 1 124 ? -3.242 10.852 -0.212 1 96.75 124 ALA B O 1
ATOM 2206 N N . ILE B 1 125 ? -3.107 10.273 1.943 1 97.56 125 ILE B N 1
ATOM 2207 C CA . ILE B 1 125 ? -1.662 10.461 2.037 1 97.56 125 ILE B CA 1
ATOM 2208 C C . ILE B 1 125 ? -0.977 9.102 2.174 1 97.56 125 ILE B C 1
ATOM 2210 O O . ILE B 1 125 ? -1.249 8.352 3.115 1 97.56 125 ILE B O 1
ATOM 2214 N N . MET B 1 126 ? -0.156 8.805 1.268 1 96.75 126 MET B N 1
ATOM 2215 C CA . MET B 1 126 ? 0.682 7.613 1.346 1 96.75 126 MET B CA 1
ATOM 2216 C C . MET B 1 126 ? 2.107 7.977 1.748 1 96.75 126 MET B C 1
ATOM 2218 O O . MET B 1 126 ? 2.754 8.797 1.091 1 96.75 126 MET B O 1
ATOM 2222 N N . ILE B 1 127 ? 2.592 7.395 2.781 1 97.12 127 ILE B N 1
ATOM 2223 C CA . ILE B 1 127 ? 3.912 7.676 3.338 1 97.12 127 ILE B CA 1
ATOM 2224 C C . ILE B 1 127 ? 4.824 6.469 3.133 1 97.12 127 ILE B C 1
ATOM 2226 O O . ILE B 1 127 ? 4.602 5.406 3.717 1 97.12 127 ILE B O 1
ATOM 2230 N N . TYR B 1 128 ? 5.805 6.641 2.338 1 94.12 128 TYR B N 1
ATOM 2231 C CA . TYR B 1 128 ? 6.734 5.566 2.008 1 94.12 128 TYR B CA 1
ATOM 2232 C C . TYR B 1 128 ? 8.039 5.723 2.771 1 94.12 128 TYR B C 1
ATOM 2234 O O . TYR B 1 128 ? 8.633 6.809 2.795 1 94.12 128 TYR B O 1
ATOM 2242 N N . ASP B 1 129 ? 8.539 4.641 3.424 1 91.75 129 ASP B N 1
ATOM 2243 C CA . ASP B 1 129 ? 9.875 4.617 4.023 1 91.75 129 ASP B CA 1
ATOM 2244 C C . ASP B 1 129 ? 10.953 4.457 2.959 1 91.75 129 ASP B C 1
ATOM 2246 O O . ASP B 1 129 ? 11.094 3.383 2.369 1 91.75 129 ASP B O 1
ATOM 2250 N N . VAL B 1 130 ? 11.656 5.539 2.736 1 90.38 130 VAL B N 1
ATOM 2251 C CA . VAL B 1 130 ? 12.695 5.488 1.714 1 90.38 130 VAL B CA 1
ATOM 2252 C C . VAL B 1 130 ? 14.062 5.711 2.355 1 90.38 130 VAL B C 1
ATOM 2254 O O . VAL B 1 130 ? 14.953 6.301 1.739 1 90.38 130 VAL B O 1
ATOM 2257 N N . THR B 1 131 ? 14.148 5.316 3.568 1 88.31 131 THR B N 1
ATOM 2258 C CA . THR B 1 131 ? 15.367 5.535 4.34 1 88.31 131 THR B CA 1
ATOM 2259 C C . THR B 1 131 ? 16.562 4.918 3.639 1 88.31 131 THR B C 1
ATOM 2261 O O . THR B 1 131 ? 17.609 5.559 3.514 1 88.31 131 THR B O 1
ATOM 2264 N N . ASP B 1 132 ? 16.438 3.75 3.131 1 82.88 132 ASP B N 1
ATOM 2265 C CA . ASP B 1 132 ? 17.562 3.088 2.475 1 82.88 132 ASP B CA 1
ATOM 2266 C C . ASP B 1 132 ? 18 3.855 1.229 1 82.88 132 ASP B C 1
ATOM 2268 O O . ASP B 1 132 ? 19.203 3.99 0.965 1 82.88 132 ASP B O 1
ATOM 2272 N N . GLU B 1 133 ? 17.047 4.316 0.531 1 82.38 133 GLU B N 1
ATOM 2273 C CA . GLU B 1 133 ? 17.344 5.129 -0.646 1 82.38 133 GLU B CA 1
ATOM 2274 C C . GLU B 1 133 ? 18.078 6.41 -0.265 1 82.38 133 GLU B C 1
ATOM 2276 O O . GLU B 1 133 ? 19.062 6.781 -0.905 1 82.38 133 GLU B O 1
ATOM 2281 N N . ALA B 1 134 ? 17.578 7.074 0.722 1 85.31 134 ALA B N 1
ATOM 2282 C CA . ALA B 1 134 ? 18.172 8.328 1.185 1 85.31 134 ALA B CA 1
ATOM 2283 C C . ALA B 1 134 ? 19.594 8.117 1.701 1 85.31 134 ALA B C 1
ATOM 2285 O O . ALA B 1 134 ? 20.469 8.945 1.466 1 85.31 134 ALA B O 1
ATOM 2286 N N . MET B 1 135 ? 19.734 7.016 2.342 1 81.94 135 MET B N 1
ATOM 2287 C CA . MET B 1 135 ? 21.062 6.715 2.896 1 81.94 135 MET B CA 1
ATOM 2288 C C . MET B 1 135 ? 22.062 6.406 1.789 1 81.94 135 MET B C 1
ATOM 2290 O O . MET B 1 135 ? 23.234 6.762 1.892 1 81.94 135 MET B O 1
ATOM 2294 N N . LEU B 1 136 ? 21.609 5.75 0.779 1 76 136 LEU B N 1
ATOM 2295 C CA . LEU B 1 136 ? 22.469 5.484 -0.375 1 76 136 LEU B CA 1
ATOM 2296 C C . LEU B 1 136 ? 22.859 6.781 -1.072 1 76 136 LEU B C 1
ATOM 2298 O O . LEU B 1 136 ? 24.016 6.945 -1.479 1 76 136 LEU B O 1
ATOM 2302 N N . ALA B 1 137 ? 21.938 7.625 -1.216 1 77.44 137 ALA B N 1
ATOM 2303 C CA . ALA B 1 137 ? 22.172 8.898 -1.891 1 77.44 137 ALA B CA 1
ATOM 2304 C C . ALA B 1 137 ? 23.125 9.781 -1.089 1 77.44 137 ALA B C 1
ATOM 2306 O O . ALA B 1 137 ? 23.969 10.484 -1.663 1 77.44 137 ALA B O 1
ATOM 2307 N N . SER B 1 138 ? 22.922 9.688 0.133 1 72.5 138 SER B N 1
ATOM 2308 C CA . SER B 1 138 ? 23.781 10.492 0.997 1 72.5 138 SER B CA 1
ATOM 2309 C C . SER B 1 138 ? 25.203 9.938 1.046 1 72.5 138 SER B C 1
ATOM 2311 O O . SER B 1 138 ? 26.156 10.672 1.31 1 72.5 138 SER B O 1
ATOM 2313 N N . GLY B 1 139 ? 25.344 8.594 1.08 1 62 139 GLY B N 1
ATOM 2314 C CA . GLY B 1 139 ? 26.656 7.977 1.092 1 62 139 GLY B CA 1
ATOM 2315 C C . GLY B 1 139 ? 27.391 8.125 -0.223 1 62 139 GLY B C 1
ATOM 2316 O O . GLY B 1 139 ? 28.625 7.973 -0.273 1 62 139 GLY B O 1
ATOM 2317 N N . LYS B 1 140 ? 26.781 8.109 -1.345 1 52.03 140 LYS B N 1
ATOM 2318 C CA . LYS B 1 140 ? 27.469 8.406 -2.594 1 52.03 140 LYS B CA 1
ATOM 2319 C C . LYS B 1 140 ? 27.984 9.844 -2.605 1 52.03 140 LYS B C 1
ATOM 2321 O O . LYS B 1 140 ? 28.75 10.234 -3.498 1 52.03 140 LYS B O 1
ATOM 2326 N N . GLN B 1 141 ? 27.641 10.742 -1.853 1 42.81 141 GLN B N 1
ATOM 2327 C CA . GLN B 1 141 ? 28.328 12.031 -1.798 1 42.81 141 GLN B CA 1
ATOM 2328 C C . GLN B 1 141 ? 29.578 11.945 -0.934 1 42.81 141 GLN B C 1
ATOM 2330 O O . GLN B 1 141 ? 29.625 11.172 0.027 1 42.81 141 GLN B O 1
#

Foldseek 3Di:
DVVVVVVVVLVCQQPDCKWKFKAFPQQQTADGHNNNCVFVVDDCVRRHRHHPCVVAVVAPVVVVCVQVVCCQPVQDKGKDFCVRPQFRHWGFDPDPPLPGPVTFGWIWMKGFDADPVRHGGMIMIIIDRCVVVVSVVVVVD/DVVVVVVVVLVCQQPDCKWKFKAFPQQQTADGHNNNCVFVVDDCVRRHRHHPCVVAVVAPVVVVCVQVVCCQPVQDKDKDFCVRPQFRHWGFDPDPPLPGDVTFGWIWMKGFDADPVRHGGMIMIIIDRCVVVVSVVVVVD

Nearest PDB structures (foldseek):
  2gj3-assembly1_A  TM=7.749E-01  e=9.241E-07  Azotobacter vinelandii
  3luq-assembly1_B  TM=7.255E-01  e=1.196E-06  Geobacter sulfurreducens PCA
  1vb6-assembly1_B  TM=7.606E-01  e=9.423E-06  Escherichia coli K-12
  9bkv-assembly1_A  TM=6.760E-01  e=2.767E-06  Escherichia coli
  3fg8-assembly3_C  TM=7.345E-01  e=1.072E-05  Rhodococcus jostii RHA1

InterPro domains:
  IPR000014 PAS domain [SM00091] (7-73)
  IPR000014 PAS domain [cd00130] (16-67)
  IPR013656 PAS fold 4 [PF08448] (15-133)
  IPR035965 PAS domain superfamily [SSF55785] (8-125)